Protein AF-A0A930N032-F1 (afdb_monomer)

pLDDT: mean 85.77, std 15.85, range [32.41, 98.0]

Foldseek 3Di:
DVVVVVVVVVVVCLVCLLVVLQVVLVVCVVVVNNVVSVVSVVVSCVSVVVVVVVPCPPPPPPPPDDWFAEDEQDQDPVVNLVVLCQLVVPPPVLSVLLVVCLVPVLVSLVVCLVVVPPCNVVSVVLVVVCVVVVDSSLSSSSSSLVSCVVVQSKDKAAQPDWLVSLVVSVVSRPVCVVLVQDDPSVVDDRPDTPGVSQVSSQVSCVVVQKGWYFYPSVDNITIIGIGGNDPDPD

Radius of gyration: 30.66 Å; Cα contacts (8 Å, |Δi|>4): 265; chains: 1; bounding box: 65×63×70 Å

Structure (mmCIF, N/CA/C/O backbone):
data_AF-A0A930N032-F1
#
_entry.id   AF-A0A930N032-F1
#
loop_
_atom_site.group_PDB
_atom_site.id
_atom_site.type_symbol
_atom_site.label_atom_id
_atom_site.label_alt_id
_atom_site.label_comp_id
_atom_site.label_asym_id
_atom_site.label_entity_id
_atom_site.label_seq_id
_atom_site.pdbx_PDB_ins_code
_atom_site.Cartn_x
_atom_site.Cartn_y
_atom_site.Cartn_z
_atom_site.occupancy
_atom_site.B_iso_or_equiv
_atom_site.auth_seq_id
_atom_site.auth_comp_id
_atom_site.auth_asym_id
_atom_site.auth_atom_id
_atom_site.pdbx_PDB_model_num
ATOM 1 N N . MET A 1 1 ? 37.021 40.367 -0.817 1.00 47.62 1 MET A N 1
ATOM 2 C CA . MET A 1 1 ? 36.502 41.447 -1.699 1.00 47.62 1 MET A CA 1
ATOM 3 C C . MET A 1 1 ? 37.351 41.633 -2.962 1.00 47.62 1 MET A C 1
ATOM 5 O O . MET A 1 1 ? 36.772 41.721 -4.036 1.00 47.62 1 MET A O 1
ATOM 9 N N . LYS A 1 2 ? 38.693 41.611 -2.867 1.00 44.97 2 LYS A N 1
ATOM 10 C CA . LYS A 1 2 ? 39.609 41.694 -4.026 1.00 44.97 2 LYS A CA 1
ATOM 11 C C . LYS A 1 2 ? 39.419 40.579 -5.071 1.00 44.97 2 LYS A C 1
ATOM 13 O O . LYS A 1 2 ? 39.391 40.886 -6.252 1.00 44.97 2 LYS A O 1
ATOM 18 N N . GLU A 1 3 ? 39.193 39.330 -4.660 1.00 52.09 3 GLU A N 1
ATOM 19 C CA . GLU A 1 3 ? 39.007 38.201 -5.599 1.00 52.09 3 GLU A CA 1
ATOM 20 C C . GLU A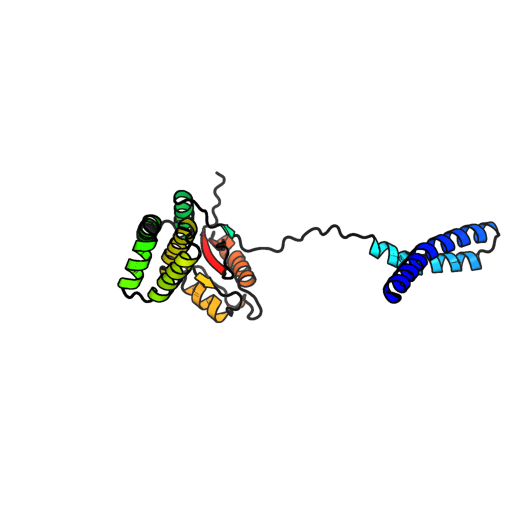 1 3 ? 37.725 38.283 -6.441 1.00 52.09 3 GLU A C 1
ATOM 22 O O . GLU A 1 3 ? 37.739 37.959 -7.624 1.00 52.09 3 GLU A O 1
ATOM 27 N N . LYS A 1 4 ? 36.614 38.773 -5.870 1.00 52.25 4 LYS A N 1
ATOM 28 C CA . LYS A 1 4 ? 35.352 38.933 -6.616 1.00 52.25 4 LYS A CA 1
ATOM 29 C C . LYS A 1 4 ? 35.441 40.045 -7.666 1.00 52.25 4 LYS A C 1
ATOM 31 O O . LYS A 1 4 ? 34.905 39.893 -8.758 1.00 52.25 4 LYS A O 1
ATOM 36 N N . LEU A 1 5 ? 36.146 41.134 -7.349 1.00 51.25 5 LEU A N 1
ATOM 37 C CA . LEU A 1 5 ? 36.441 42.207 -8.304 1.00 51.25 5 LEU A CA 1
ATOM 38 C C . LEU A 1 5 ? 37.417 41.739 -9.393 1.00 51.25 5 LEU A C 1
ATOM 40 O O . LEU A 1 5 ? 37.212 42.044 -10.562 1.00 51.25 5 LEU A O 1
ATOM 44 N N . TYR A 1 6 ? 38.427 40.947 -9.025 1.00 56.88 6 TYR A N 1
ATOM 45 C CA . TYR A 1 6 ? 39.400 40.381 -9.960 1.00 56.88 6 TYR A CA 1
ATOM 46 C C . TYR A 1 6 ? 38.736 39.450 -10.988 1.00 56.88 6 TYR A C 1
ATOM 48 O O . TYR A 1 6 ? 38.897 39.655 -12.190 1.00 56.88 6 TYR A O 1
ATOM 56 N N . ASN A 1 7 ? 37.893 38.515 -10.538 1.00 62.22 7 ASN A N 1
ATOM 57 C CA . ASN A 1 7 ? 37.164 37.613 -11.436 1.00 62.22 7 ASN A CA 1
ATOM 58 C C . ASN A 1 7 ? 36.128 38.345 -12.308 1.00 62.22 7 ASN A C 1
ATOM 60 O O . ASN A 1 7 ? 35.951 37.998 -13.474 1.00 62.22 7 ASN A O 1
ATOM 64 N N . GLY A 1 8 ? 35.472 39.384 -11.778 1.00 66.25 8 GLY A N 1
ATOM 65 C CA . GLY A 1 8 ? 34.539 40.213 -12.550 1.00 66.25 8 GLY A CA 1
ATOM 66 C C . GLY A 1 8 ? 35.221 40.987 -13.684 1.00 66.25 8 GLY A C 1
ATOM 67 O O . GLY A 1 8 ? 34.729 40.990 -14.812 1.00 66.25 8 GLY A O 1
ATOM 68 N N . CYS A 1 9 ? 36.383 41.589 -13.413 1.00 64.81 9 CYS A N 1
ATOM 69 C CA . CYS A 1 9 ? 37.168 42.300 -14.425 1.00 64.81 9 CYS A CA 1
ATOM 70 C C . CYS A 1 9 ? 37.719 41.358 -15.503 1.00 64.81 9 CYS A C 1
ATOM 72 O O . CYS A 1 9 ? 37.687 41.701 -16.682 1.00 64.81 9 CYS A O 1
ATOM 74 N N . ILE A 1 10 ? 38.174 40.160 -15.122 1.00 67.81 10 ILE A N 1
ATOM 75 C CA . ILE A 1 10 ? 38.666 39.153 -16.074 1.00 67.81 10 ILE A CA 1
ATOM 76 C C . ILE A 1 10 ? 37.559 38.723 -17.040 1.00 67.81 10 ILE A C 1
ATOM 78 O O . ILE A 1 10 ? 37.781 38.699 -18.248 1.00 67.81 10 ILE A O 1
ATOM 82 N N . ASN A 1 11 ? 36.348 38.470 -16.540 1.00 67.25 11 ASN A N 1
ATOM 83 C CA . ASN A 1 11 ? 35.220 38.080 -17.390 1.00 67.25 11 ASN A CA 1
ATOM 84 C C . ASN A 1 11 ? 34.818 39.184 -18.379 1.00 67.25 11 ASN A C 1
ATOM 86 O O . ASN A 1 11 ? 34.531 38.895 -19.539 1.00 67.25 11 ASN A O 1
ATOM 90 N N . LEU A 1 12 ? 34.845 40.452 -17.955 1.00 74.50 12 LEU A N 1
ATOM 91 C CA . LEU A 1 12 ? 34.590 41.590 -18.844 1.00 74.50 12 LEU A CA 1
ATOM 92 C C . LEU A 1 12 ? 35.635 41.699 -19.961 1.00 74.50 12 LEU A C 1
ATOM 94 O O . LEU A 1 12 ? 35.274 41.927 -21.115 1.00 74.50 12 LEU A O 1
ATOM 98 N N . VAL A 1 13 ? 36.915 41.490 -19.643 1.00 71.56 13 VAL A N 1
ATOM 99 C CA . VAL A 1 13 ? 37.994 41.484 -20.642 1.00 71.56 13 VAL A CA 1
ATOM 100 C C . VAL A 1 13 ? 37.798 40.346 -21.643 1.00 71.56 13 VAL A C 1
ATOM 102 O O . VAL A 1 13 ? 37.893 40.583 -22.844 1.00 71.56 13 VAL A O 1
ATOM 105 N N . ILE A 1 14 ? 37.451 39.142 -21.176 1.00 71.00 14 ILE A N 1
ATOM 106 C CA . ILE A 1 14 ? 37.197 37.977 -22.039 1.00 71.00 14 ILE A CA 1
ATOM 107 C C . ILE A 1 14 ? 36.028 38.234 -23.000 1.00 71.00 14 ILE A C 1
ATOM 109 O O . ILE A 1 14 ? 36.096 37.826 -24.154 1.00 71.00 14 ILE A O 1
ATOM 113 N N . ILE A 1 15 ? 34.983 38.944 -22.565 1.00 73.44 15 ILE A N 1
ATOM 114 C CA . ILE A 1 15 ? 33.827 39.264 -23.417 1.00 73.44 15 ILE A CA 1
ATOM 115 C C . ILE A 1 15 ? 34.159 40.344 -24.451 1.00 73.44 15 ILE A C 1
ATOM 117 O O . ILE A 1 15 ? 33.675 40.267 -25.575 1.00 73.44 15 ILE A O 1
ATOM 121 N N . LEU A 1 16 ? 34.963 41.350 -24.100 1.00 76.00 16 LEU A N 1
ATOM 122 C CA . LEU A 1 16 ? 35.265 42.483 -24.986 1.00 76.00 16 LEU A CA 1
ATOM 123 C C . LEU A 1 16 ? 36.381 42.185 -26.000 1.00 76.00 16 LEU A C 1
ATOM 125 O O . LEU A 1 16 ? 36.402 42.773 -27.085 1.00 76.00 16 LEU A O 1
ATOM 129 N N . LEU A 1 17 ? 37.287 41.260 -25.675 1.00 77.69 17 LEU A N 1
ATOM 130 C CA . LEU A 1 17 ? 38.439 40.899 -26.505 1.00 77.69 17 LEU A CA 1
ATOM 131 C C . LEU A 1 17 ? 38.053 40.430 -27.929 1.00 77.69 17 LEU A C 1
ATOM 133 O O . LEU A 1 17 ? 38.649 40.937 -28.884 1.00 77.69 17 LEU A O 1
ATOM 137 N N . PRO A 1 18 ? 37.044 39.555 -28.138 1.00 75.75 18 PRO A N 1
ATOM 138 C CA . PRO A 1 18 ? 36.652 39.115 -29.476 1.00 75.75 18 PRO A CA 1
ATOM 139 C C . PRO A 1 18 ? 36.101 40.257 -30.333 1.00 75.75 18 PRO A C 1
ATOM 141 O O . PRO A 1 18 ? 36.421 40.338 -31.515 1.00 75.75 18 PRO A O 1
ATOM 144 N N . PHE A 1 19 ? 35.335 41.185 -29.749 1.00 79.00 19 PHE A N 1
ATOM 145 C CA . PHE A 1 19 ? 34.802 42.339 -30.483 1.00 79.00 19 PHE A CA 1
ATOM 146 C C . PHE A 1 19 ? 35.918 43.272 -30.962 1.00 79.00 19 PHE A C 1
ATOM 148 O O . PHE A 1 19 ? 35.902 43.716 -32.112 1.00 79.00 19 PHE A O 1
ATOM 155 N N . ALA A 1 20 ? 36.925 43.516 -30.118 1.00 80.81 20 ALA A N 1
ATOM 156 C CA . ALA A 1 20 ? 38.101 44.293 -30.500 1.00 80.81 20 ALA A CA 1
ATOM 157 C C . ALA A 1 20 ? 38.914 43.602 -31.613 1.00 80.81 20 ALA A C 1
ATOM 159 O O . ALA A 1 20 ? 39.358 44.263 -32.552 1.00 80.81 20 ALA A O 1
ATOM 160 N N . MET A 1 21 ? 39.063 42.272 -31.558 1.00 80.19 21 MET A N 1
ATOM 161 C CA . MET A 1 21 ? 39.766 41.493 -32.587 1.00 80.19 21 MET A CA 1
ATOM 162 C C . MET A 1 21 ? 39.020 41.462 -33.929 1.00 80.19 21 MET A C 1
ATOM 164 O O . MET A 1 21 ? 39.648 41.579 -34.984 1.00 80.19 21 MET A O 1
ATOM 168 N N . VAL A 1 22 ? 37.687 41.366 -33.913 1.00 80.06 22 VAL A N 1
ATOM 169 C CA . VAL A 1 22 ? 36.857 41.461 -35.126 1.00 80.06 22 VAL A CA 1
ATOM 170 C C . VAL A 1 22 ? 36.979 42.850 -35.752 1.00 80.06 22 VAL A C 1
ATOM 172 O O . VAL A 1 22 ? 37.195 42.962 -36.958 1.00 80.06 22 VAL A O 1
ATOM 175 N N . TRP A 1 23 ? 36.926 43.913 -34.946 1.00 84.19 23 TRP A N 1
ATOM 176 C CA . TRP A 1 23 ? 37.121 45.276 -35.445 1.00 84.19 23 TRP A CA 1
ATOM 177 C C . TRP A 1 23 ? 38.520 45.476 -36.047 1.00 84.19 23 TRP A C 1
ATOM 179 O O . TRP A 1 23 ? 38.647 45.984 -37.163 1.00 84.19 23 TRP A O 1
ATOM 189 N N . GLY A 1 24 ? 39.564 44.998 -35.360 1.00 81.81 24 GLY A N 1
ATOM 190 C CA . GLY A 1 24 ? 40.945 45.026 -35.849 1.00 81.81 24 GLY A CA 1
ATOM 191 C C . GLY A 1 24 ? 41.117 44.287 -37.180 1.00 81.81 24 GLY A C 1
ATOM 192 O O . GLY A 1 24 ? 41.764 44.795 -38.094 1.00 81.81 24 GLY A O 1
ATOM 193 N N . THR A 1 25 ? 40.452 43.141 -37.341 1.00 82.94 25 THR A N 1
ATOM 194 C CA . THR A 1 25 ? 40.432 42.387 -38.604 1.00 82.94 25 THR A CA 1
ATOM 195 C C . THR A 1 25 ? 39.889 43.234 -39.754 1.00 82.94 25 THR A C 1
ATOM 197 O O . THR A 1 25 ? 40.522 43.329 -40.805 1.00 82.94 25 THR A O 1
ATOM 200 N N . VAL A 1 26 ? 38.740 43.889 -39.552 1.00 82.88 26 VAL A N 1
ATOM 201 C CA . VAL A 1 26 ? 38.106 44.731 -40.580 1.00 82.88 26 VAL A CA 1
ATOM 202 C C . VAL A 1 26 ? 39.023 45.886 -40.980 1.00 82.88 26 VAL A C 1
ATOM 204 O O . VAL A 1 26 ? 39.133 46.198 -42.164 1.00 82.88 26 VAL A O 1
ATOM 207 N N . THR A 1 27 ? 39.706 46.512 -40.019 1.00 85.25 27 THR A N 1
ATOM 208 C CA . THR A 1 27 ? 40.654 47.595 -40.318 1.00 85.25 27 THR A CA 1
ATOM 209 C C . THR A 1 27 ? 41.898 47.112 -41.061 1.00 85.25 27 THR A C 1
ATOM 211 O O . THR A 1 27 ? 42.351 47.790 -41.977 1.00 85.25 27 THR A O 1
ATOM 214 N N . LEU A 1 28 ? 42.426 45.934 -40.720 1.00 86.50 28 LEU A N 1
ATOM 215 C CA . LEU A 1 28 ? 43.643 45.391 -41.330 1.00 86.50 28 LEU A CA 1
ATOM 216 C C . LEU A 1 28 ? 43.403 44.910 -42.762 1.00 86.50 28 LEU A C 1
ATOM 218 O O . LEU A 1 28 ? 44.225 45.166 -43.635 1.00 86.50 28 LEU A O 1
ATOM 222 N N . PHE A 1 29 ? 42.250 44.295 -43.034 1.00 86.38 29 PHE A N 1
ATOM 223 C CA . PHE A 1 29 ? 41.869 43.917 -44.396 1.00 86.38 29 PHE A CA 1
ATOM 224 C C . PHE A 1 29 ? 41.595 45.120 -45.298 1.00 86.38 29 PHE A C 1
ATOM 226 O O . PHE A 1 29 ? 41.904 45.061 -46.481 1.00 86.38 29 PHE A O 1
ATOM 233 N N . LYS A 1 30 ? 41.085 46.233 -44.755 1.00 87.56 30 LYS A N 1
ATOM 234 C CA . LYS A 1 30 ? 40.952 47.488 -45.515 1.00 87.56 30 LYS A CA 1
ATOM 235 C C . LYS A 1 30 ? 42.295 48.124 -45.885 1.00 87.56 30 LYS A C 1
ATOM 237 O O . LYS A 1 30 ? 42.332 48.917 -46.816 1.00 87.56 30 LYS A O 1
ATOM 242 N N . ASN A 1 31 ? 43.361 47.778 -45.166 1.00 88.25 31 ASN A N 1
ATOM 243 C CA . ASN A 1 31 ? 44.717 48.279 -45.385 1.00 88.25 31 ASN A CA 1
ATOM 244 C C . ASN A 1 31 ? 45.614 47.254 -46.109 1.00 88.25 31 ASN A C 1
ATOM 246 O O . ASN A 1 31 ? 46.834 47.349 -46.016 1.00 88.25 31 ASN A O 1
ATOM 250 N N . ASP A 1 32 ? 45.026 46.249 -46.771 1.00 87.94 32 ASP A N 1
ATOM 251 C CA . ASP A 1 32 ? 45.727 45.174 -47.491 1.00 87.94 32 ASP A CA 1
ATOM 252 C C . ASP A 1 32 ? 46.691 44.319 -46.631 1.00 87.94 32 ASP A C 1
ATOM 254 O O . ASP A 1 32 ? 47.527 43.571 -47.143 1.00 87.94 32 ASP A O 1
ATOM 258 N N . GLU A 1 33 ? 46.561 44.347 -45.298 1.00 86.00 33 GLU A N 1
ATOM 259 C CA . GLU A 1 33 ? 47.387 43.559 -44.373 1.00 86.00 33 GLU A CA 1
ATOM 260 C C . GLU A 1 33 ? 46.769 42.178 -44.077 1.00 86.00 33 GLU A C 1
ATOM 262 O O . GLU A 1 33 ? 46.414 41.834 -42.943 1.00 86.00 33 GLU A O 1
ATOM 267 N N . TYR A 1 34 ? 46.654 41.349 -45.116 1.00 82.19 34 TYR A N 1
ATOM 268 C CA . TYR A 1 34 ? 45.898 40.089 -45.084 1.00 82.19 34 TYR A CA 1
ATOM 269 C C . TYR A 1 34 ? 46.430 39.036 -44.097 1.00 82.19 34 TYR A C 1
ATOM 271 O O . TYR A 1 34 ? 45.643 38.342 -43.454 1.00 82.19 34 TYR A O 1
ATOM 279 N N . ILE A 1 35 ? 47.751 38.925 -43.918 1.00 83.31 35 ILE A N 1
ATOM 280 C CA . ILE A 1 35 ? 48.346 37.924 -43.009 1.00 83.31 35 ILE A CA 1
ATOM 281 C C . ILE A 1 35 ? 48.014 38.250 -41.546 1.00 83.31 35 ILE A C 1
ATOM 283 O O . ILE A 1 35 ? 47.597 37.376 -40.786 1.00 83.31 35 ILE A O 1
ATOM 287 N N . LYS A 1 36 ? 48.148 39.523 -41.149 1.00 80.62 36 LYS A N 1
ATOM 288 C CA . LYS A 1 36 ? 47.838 39.967 -39.782 1.00 80.62 36 LYS A CA 1
ATOM 289 C C . LYS A 1 36 ? 46.336 39.925 -39.512 1.00 80.62 36 LYS A C 1
ATOM 291 O O . LYS A 1 36 ? 45.927 39.463 -38.451 1.00 80.62 36 LYS A O 1
ATOM 296 N N . GLY A 1 37 ? 45.517 40.329 -40.487 1.00 81.06 37 GLY A N 1
ATOM 297 C CA . GLY A 1 37 ? 44.064 40.207 -40.384 1.00 81.06 37 GLY A CA 1
ATOM 298 C C . GLY A 1 37 ? 43.613 38.749 -40.230 1.00 81.06 37 GLY A C 1
ATOM 299 O O . GLY A 1 37 ? 42.773 38.459 -39.382 1.00 81.06 37 GLY A O 1
ATOM 300 N N . GLY A 1 38 ? 44.238 37.808 -40.947 1.00 79.06 38 GLY A N 1
ATOM 301 C CA . GLY A 1 38 ? 43.976 36.373 -40.791 1.00 79.06 38 GLY A CA 1
ATOM 302 C C . GLY A 1 38 ? 44.278 35.844 -39.382 1.00 79.06 38 GLY A C 1
ATOM 303 O O . GLY A 1 38 ? 43.485 35.085 -38.824 1.00 79.06 38 GLY A O 1
ATOM 304 N N . LEU A 1 39 ? 45.376 36.292 -38.762 1.00 82.81 39 LEU A N 1
ATOM 305 C CA . LEU A 1 39 ? 45.707 35.946 -37.373 1.00 82.81 39 LEU A CA 1
ATOM 306 C C . LEU A 1 39 ? 44.685 36.508 -36.369 1.00 82.81 39 LEU A C 1
ATOM 308 O O . LEU A 1 39 ? 44.334 35.823 -35.407 1.00 82.81 39 LEU A O 1
ATOM 312 N N . CYS A 1 40 ? 44.156 37.713 -36.604 1.00 79.81 40 CYS A N 1
ATOM 313 C CA . CYS A 1 40 ? 43.100 38.292 -35.767 1.00 79.81 40 CYS A CA 1
ATOM 314 C C . CYS A 1 40 ? 41.772 37.520 -35.862 1.00 79.81 40 CYS A C 1
ATOM 316 O O . CYS A 1 40 ? 41.112 37.345 -34.838 1.00 79.81 40 CYS A O 1
ATOM 318 N N . VAL A 1 41 ? 41.408 36.998 -37.042 1.00 81.19 41 VAL A N 1
ATOM 319 C CA . VAL A 1 41 ? 40.225 36.128 -37.215 1.00 81.19 41 VAL A CA 1
ATOM 320 C C . VAL A 1 41 ? 40.365 34.843 -36.406 1.00 81.19 41 VAL A C 1
ATOM 322 O O . VAL A 1 41 ? 39.443 34.465 -35.685 1.00 81.19 41 VAL A O 1
ATOM 325 N N . LEU A 1 42 ? 41.524 34.185 -36.492 1.00 79.56 42 LEU A N 1
ATOM 326 C CA . LEU A 1 42 ? 41.810 32.969 -35.724 1.00 79.56 42 LEU A CA 1
ATOM 327 C C . LEU A 1 42 ? 41.716 33.223 -34.214 1.00 79.56 42 LEU A C 1
ATOM 329 O O . LEU A 1 42 ? 41.096 32.437 -33.499 1.00 79.56 42 LEU A O 1
ATOM 333 N N . GLY A 1 43 ? 42.257 34.349 -33.739 1.00 76.56 43 GLY A N 1
ATOM 334 C CA . GLY A 1 43 ? 42.117 34.776 -32.345 1.00 76.56 43 GLY A CA 1
ATOM 335 C C . GLY A 1 43 ? 40.656 34.988 -31.935 1.00 76.56 43 GLY A C 1
ATOM 336 O O . GLY A 1 43 ? 40.210 34.433 -30.932 1.00 76.56 43 GLY A O 1
ATOM 337 N N . ALA A 1 44 ? 39.878 35.723 -32.735 1.00 76.31 44 ALA A N 1
ATOM 338 C CA . ALA A 1 44 ? 38.465 35.976 -32.453 1.00 76.31 44 ALA A CA 1
ATOM 339 C C . ALA A 1 44 ? 37.631 34.684 -32.389 1.00 76.31 44 ALA A C 1
ATOM 341 O O . ALA A 1 44 ? 36.739 34.576 -31.550 1.00 76.31 44 ALA A O 1
ATOM 342 N N . LEU A 1 45 ? 37.938 33.688 -33.225 1.00 74.62 45 LEU A N 1
ATOM 343 C CA . LEU A 1 45 ? 37.278 32.382 -33.189 1.00 74.62 45 LEU A CA 1
ATOM 344 C C . LEU A 1 45 ? 37.647 31.593 -31.925 1.00 74.62 45 LEU A C 1
ATOM 346 O O . LEU A 1 45 ? 36.752 31.103 -31.239 1.00 74.62 45 LEU A O 1
ATOM 350 N N . LEU A 1 46 ? 38.933 31.521 -31.570 1.00 74.06 46 LEU A N 1
ATOM 351 C CA . LEU A 1 46 ? 39.396 30.785 -30.385 1.00 74.06 46 LEU A CA 1
ATOM 352 C C . LEU A 1 46 ? 38.800 31.327 -29.077 1.00 74.06 46 LEU A C 1
ATOM 354 O O . LEU A 1 46 ? 38.447 30.543 -28.199 1.00 74.06 46 LEU A O 1
ATOM 358 N N . PHE A 1 47 ? 38.646 32.649 -28.959 1.00 67.94 47 PHE A N 1
ATOM 359 C CA . PHE A 1 47 ? 38.098 33.286 -27.754 1.00 67.94 47 PHE A CA 1
ATOM 360 C C . PHE A 1 47 ? 36.588 33.571 -27.822 1.00 67.94 47 PHE A C 1
ATOM 362 O O . PHE A 1 47 ? 35.963 33.761 -26.782 1.00 67.94 47 PHE A O 1
ATOM 369 N N . GLY A 1 48 ? 35.976 33.573 -29.011 1.00 63.94 48 GLY A N 1
ATOM 370 C CA . GLY A 1 48 ? 34.536 33.787 -29.204 1.00 63.94 48 GLY A CA 1
ATOM 371 C C . GLY A 1 48 ? 33.689 32.513 -29.100 1.00 63.94 48 GLY A C 1
ATOM 372 O O . GLY A 1 48 ? 32.574 32.560 -28.579 1.00 63.94 48 GLY A O 1
ATOM 373 N N . LEU A 1 49 ? 34.214 31.357 -29.525 1.00 64.25 49 LEU A N 1
ATOM 374 C CA . LEU A 1 49 ? 33.516 30.062 -29.437 1.00 64.25 49 LEU A CA 1
ATOM 375 C C . LEU A 1 49 ? 33.112 29.656 -27.997 1.00 64.25 49 LEU A C 1
ATOM 377 O O . LEU A 1 49 ? 31.989 29.177 -27.826 1.00 64.25 49 LEU A O 1
ATOM 381 N N . PRO A 1 50 ? 33.920 29.904 -26.943 1.00 58.78 50 PRO A N 1
ATOM 382 C CA . PRO A 1 50 ? 33.521 29.647 -25.554 1.00 58.78 50 PRO A CA 1
ATOM 383 C C . PRO A 1 50 ? 32.341 30.508 -25.073 1.00 58.78 50 PRO A C 1
ATOM 385 O O . PRO A 1 50 ? 31.606 30.101 -24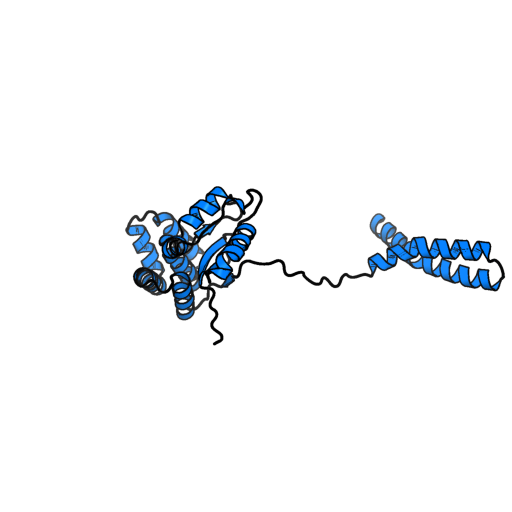.176 1.00 58.78 50 PRO A O 1
ATOM 388 N N . ILE A 1 51 ? 32.124 31.687 -25.671 1.00 59.12 51 ILE A N 1
ATOM 389 C CA . ILE A 1 51 ? 31.047 32.612 -25.283 1.00 59.12 51 ILE A CA 1
ATOM 390 C C . ILE A 1 51 ? 29.690 32.119 -25.808 1.00 59.12 51 ILE A C 1
ATOM 392 O O . ILE A 1 51 ? 28.675 32.274 -25.132 1.00 59.12 51 ILE A O 1
ATOM 396 N N . ILE A 1 52 ? 29.660 31.439 -26.960 1.00 55.03 52 ILE A N 1
ATOM 397 C CA . ILE A 1 52 ? 28.438 30.816 -27.505 1.00 55.03 52 ILE A CA 1
ATOM 398 C C . ILE A 1 52 ? 27.927 29.715 -26.557 1.00 55.03 52 ILE A C 1
ATOM 400 O O . ILE A 1 52 ? 26.720 29.580 -26.361 1.00 55.03 52 ILE A O 1
ATOM 404 N N . GLY A 1 53 ? 28.834 28.994 -25.888 1.00 53.00 53 GLY A N 1
ATOM 405 C CA . GLY A 1 53 ? 28.492 28.022 -24.844 1.00 53.00 53 GLY A CA 1
ATOM 406 C C . GLY A 1 53 ? 27.917 28.642 -23.563 1.00 53.00 53 GLY A C 1
ATOM 407 O O . GLY A 1 53 ? 27.122 27.992 -22.893 1.00 53.00 53 GLY A O 1
ATOM 408 N N . LEU A 1 54 ? 28.248 29.901 -23.244 1.00 54.47 54 LEU A N 1
ATOM 409 C CA . LEU A 1 54 ? 27.718 30.608 -22.066 1.00 54.47 54 LEU A CA 1
ATOM 410 C C . LEU A 1 54 ? 26.287 31.144 -22.259 1.00 54.47 54 LEU A C 1
ATOM 412 O O . LEU A 1 54 ? 25.556 31.295 -21.282 1.00 54.47 54 LEU A O 1
ATOM 416 N N . PHE A 1 55 ? 25.885 31.441 -23.499 1.00 52.62 55 PHE A N 1
ATOM 417 C CA . PHE A 1 55 ? 24.542 31.946 -23.830 1.00 52.62 55 PHE A CA 1
ATOM 418 C C . PHE A 1 55 ? 23.619 30.891 -24.444 1.00 52.62 55 PHE A C 1
ATOM 420 O O . PHE A 1 55 ? 22.422 31.146 -24.604 1.00 52.62 55 PHE A O 1
ATOM 427 N N . SER A 1 56 ? 24.134 29.692 -24.727 1.00 46.03 56 SER A N 1
ATOM 428 C CA . SER A 1 56 ? 23.312 28.517 -24.996 1.00 46.03 56 SER A CA 1
ATOM 429 C C . SER A 1 56 ? 22.673 28.055 -23.688 1.00 46.03 56 SER A C 1
ATOM 431 O O . SER A 1 56 ? 23.090 27.091 -23.052 1.00 46.03 56 SER A O 1
ATOM 433 N N . LYS A 1 57 ? 21.647 28.787 -23.252 1.00 44.09 57 LYS A N 1
ATOM 434 C CA . LYS A 1 57 ? 20.666 28.263 -22.311 1.00 44.09 57 LYS A CA 1
ATOM 435 C C . LYS A 1 57 ? 20.045 27.068 -23.025 1.00 44.09 57 LYS A C 1
ATOM 437 O O . LYS A 1 57 ? 19.263 27.261 -23.961 1.00 44.09 57 LYS A O 1
ATOM 442 N N . SER A 1 58 ? 20.428 25.851 -22.639 1.00 43.62 58 SER A N 1
ATOM 443 C CA . SER A 1 58 ? 19.671 24.673 -23.029 1.00 43.62 58 SER A CA 1
ATOM 444 C C . SER A 1 58 ? 18.221 24.975 -22.669 1.00 43.62 58 SER A C 1
ATOM 446 O O . SER A 1 58 ? 17.880 25.277 -21.525 1.00 43.62 58 SER A O 1
ATOM 448 N N . LYS A 1 59 ? 17.339 24.983 -23.669 1.00 39.25 59 LYS A N 1
ATOM 449 C CA . LYS A 1 59 ? 15.955 24.644 -23.376 1.00 39.25 59 LYS A CA 1
ATOM 450 C C . LYS A 1 59 ? 16.045 23.210 -22.894 1.00 39.25 59 LYS A C 1
ATOM 452 O O . LYS A 1 59 ? 16.193 22.310 -23.716 1.00 39.25 59 LYS A O 1
ATOM 457 N N . ASP A 1 60 ? 16.044 23.027 -21.580 1.00 40.62 60 ASP A N 1
ATOM 458 C CA . ASP A 1 60 ? 15.858 21.725 -20.968 1.00 40.62 60 ASP A CA 1
ATOM 459 C C . ASP A 1 60 ? 14.487 21.227 -21.425 1.00 40.62 60 ASP A C 1
ATOM 461 O O . ASP A 1 60 ? 13.448 21.503 -20.826 1.00 40.62 60 ASP A O 1
ATOM 465 N N . ILE A 1 61 ? 14.468 20.532 -22.560 1.00 39.34 61 ILE A N 1
ATOM 466 C CA . ILE A 1 61 ? 13.415 19.583 -22.862 1.00 39.34 61 ILE A CA 1
ATOM 467 C C . ILE A 1 61 ? 13.615 18.522 -21.788 1.00 39.34 61 ILE A C 1
ATOM 469 O O . ILE A 1 61 ? 14.505 17.680 -21.910 1.00 39.34 61 ILE A O 1
ATOM 473 N N . LYS A 1 62 ? 12.856 18.619 -20.691 1.00 37.47 62 LYS A N 1
ATOM 474 C CA . LYS A 1 62 ? 12.726 17.520 -19.740 1.00 37.47 62 LYS A CA 1
ATOM 475 C C . LYS A 1 62 ? 12.365 16.289 -20.569 1.00 37.47 62 LYS A C 1
ATOM 477 O O . LYS A 1 62 ? 11.241 16.176 -21.047 1.00 37.47 62 LYS A O 1
ATOM 482 N N . LYS A 1 63 ? 13.320 15.378 -20.767 1.00 38.66 63 LYS A N 1
ATOM 483 C CA . LYS A 1 63 ? 12.972 13.971 -20.933 1.00 38.66 63 LYS A CA 1
ATOM 484 C C . LYS A 1 63 ? 12.209 13.639 -19.657 1.00 38.66 63 LYS A C 1
ATOM 486 O O . LYS A 1 63 ? 12.808 13.648 -18.585 1.00 38.66 63 LYS A O 1
ATOM 491 N N . GLU A 1 64 ? 10.894 13.474 -19.748 1.00 47.19 64 GLU A N 1
ATOM 492 C CA . GLU A 1 64 ? 10.151 12.843 -18.664 1.00 47.19 64 GLU A CA 1
ATOM 493 C C . GLU A 1 64 ? 10.752 11.452 -18.506 1.00 47.19 64 GLU A C 1
ATOM 495 O O . GLU A 1 64 ? 10.587 10.584 -19.363 1.00 47.19 64 GLU A O 1
ATOM 500 N N . ASN A 1 65 ? 11.551 11.274 -17.456 1.00 61.81 65 ASN A N 1
ATOM 501 C CA . ASN A 1 65 ? 11.928 9.940 -17.038 1.00 61.81 65 ASN A CA 1
ATOM 502 C C . ASN A 1 65 ? 10.630 9.207 -16.680 1.00 61.81 65 ASN A C 1
ATOM 504 O O . ASN A 1 65 ? 9.763 9.817 -16.042 1.00 61.81 65 ASN A O 1
ATOM 508 N N . PRO A 1 66 ? 10.471 7.939 -17.094 1.00 73.69 66 PRO A N 1
ATOM 509 C CA . PRO A 1 66 ? 9.323 7.155 -16.674 1.00 73.69 66 PRO A CA 1
ATOM 510 C C . PRO A 1 66 ? 9.247 7.185 -15.146 1.00 73.69 66 PRO A C 1
ATOM 512 O O . PRO A 1 66 ? 10.254 7.006 -14.464 1.00 73.69 66 PRO A O 1
ATOM 515 N N . SER A 1 67 ? 8.059 7.479 -14.629 1.00 88.69 67 SER A N 1
ATOM 516 C CA . SER A 1 67 ? 7.774 7.541 -13.199 1.00 88.69 67 SER A CA 1
ATOM 517 C C . SER A 1 67 ? 6.666 6.553 -12.884 1.00 88.69 67 SER A C 1
ATOM 519 O O . SER A 1 67 ? 5.749 6.367 -13.691 1.00 88.69 67 SER A O 1
ATOM 521 N N . VAL A 1 68 ? 6.752 5.911 -11.721 1.00 92.94 68 VAL A N 1
ATOM 522 C CA . VAL A 1 68 ? 5.683 5.035 -11.244 1.00 92.94 68 VAL A CA 1
ATOM 523 C C . VAL A 1 68 ? 4.424 5.893 -11.056 1.00 92.94 68 VAL A C 1
ATOM 525 O O . VAL A 1 68 ? 4.498 6.939 -10.403 1.00 92.94 68 VAL A O 1
ATOM 528 N 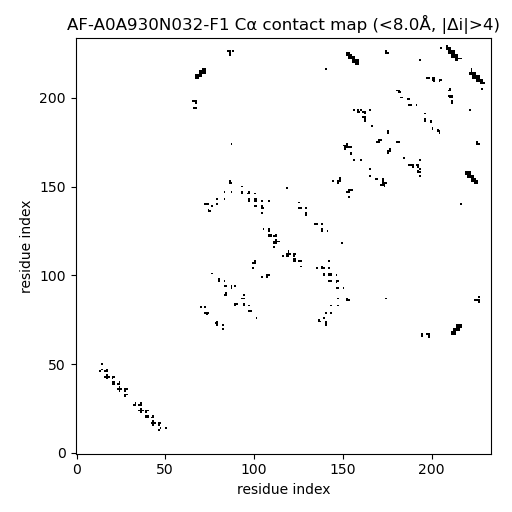N . PRO A 1 69 ? 3.271 5.504 -11.628 1.00 93.38 69 PRO A N 1
ATOM 529 C CA . PRO A 1 69 ? 2.041 6.267 -11.473 1.00 93.38 69 PRO A CA 1
ATOM 530 C C . PRO A 1 69 ? 1.655 6.414 -9.999 1.00 93.38 69 PRO A C 1
ATOM 532 O O . PRO A 1 69 ? 1.838 5.487 -9.212 1.00 93.38 69 PRO A O 1
ATOM 535 N N . GLN A 1 70 ? 1.084 7.559 -9.631 1.00 92.69 70 GLN A N 1
ATOM 536 C CA . GLN A 1 70 ? 0.750 7.871 -8.240 1.00 92.69 70 GLN A CA 1
ATOM 537 C C . GLN A 1 70 ? -0.758 8.070 -8.050 1.00 92.69 70 GLN A C 1
ATOM 539 O O . GLN A 1 70 ? -1.445 8.593 -8.930 1.00 92.69 70 GLN A O 1
ATOM 544 N N . ILE A 1 71 ? -1.277 7.659 -6.895 1.00 91.06 71 ILE A N 1
ATOM 545 C CA . ILE A 1 71 ? -2.631 7.947 -6.420 1.00 91.06 71 ILE A CA 1
ATOM 546 C C . ILE A 1 71 ? -2.499 8.814 -5.162 1.00 91.06 71 ILE A C 1
ATOM 548 O O . ILE A 1 71 ? -2.015 8.313 -4.147 1.00 91.06 71 ILE A O 1
ATOM 552 N N . PRO A 1 72 ? -2.944 10.080 -5.176 1.00 90.06 72 PRO A N 1
ATOM 553 C CA . PRO A 1 72 ? -2.937 10.901 -3.971 1.00 90.06 72 PRO A CA 1
ATOM 554 C C . PRO A 1 72 ? -3.951 10.386 -2.950 1.00 90.06 72 PRO A C 1
ATOM 556 O O . PRO A 1 72 ? -5.054 9.978 -3.328 1.00 90.06 72 PRO A O 1
ATOM 559 N N . LEU A 1 73 ? -3.627 10.460 -1.655 1.00 92.12 73 LEU A N 1
ATOM 560 C CA . LEU A 1 73 ? -4.607 10.215 -0.596 1.00 92.12 73 LEU A CA 1
ATOM 561 C C . LEU A 1 73 ? -5.558 11.412 -0.443 1.00 92.12 73 LEU A C 1
ATOM 563 O O . LEU A 1 73 ? -5.159 12.481 0.037 1.00 92.12 73 LEU A O 1
ATOM 567 N N . PRO A 1 74 ? -6.847 11.259 -0.794 1.00 93.69 74 PRO A N 1
ATOM 568 C CA . PRO A 1 74 ? -7.795 12.354 -0.705 1.00 93.69 74 PRO A CA 1
ATOM 569 C C . PRO A 1 74 ? -8.146 12.675 0.752 1.00 93.69 74 PRO A C 1
ATOM 571 O O . PRO A 1 74 ? -7.942 11.891 1.675 1.00 93.69 74 PRO A O 1
ATOM 574 N N . THR A 1 75 ? -8.729 13.850 0.970 1.00 93.31 75 THR A N 1
ATOM 575 C CA . THR A 1 75 ? -9.113 14.325 2.309 1.00 93.31 75 THR A CA 1
ATOM 576 C C . THR A 1 75 ? -10.546 13.966 2.695 1.00 93.31 75 THR A C 1
ATOM 578 O O . THR A 1 75 ? -10.900 14.008 3.871 1.00 93.31 75 THR A O 1
ATOM 581 N N . THR A 1 76 ? -11.398 13.610 1.730 1.00 95.19 76 THR A N 1
ATOM 582 C CA . THR A 1 76 ? -12.809 13.313 2.005 1.00 95.19 76 THR A CA 1
ATOM 583 C C . THR A 1 76 ? -13.042 11.816 2.173 1.00 95.19 76 THR A C 1
ATOM 585 O O . THR A 1 76 ? -12.490 10.996 1.440 1.00 95.19 76 THR A O 1
ATOM 588 N N . LYS A 1 77 ? -13.947 11.449 3.090 1.00 95.75 77 LYS A N 1
ATOM 589 C CA . LYS A 1 77 ? -14.349 10.049 3.314 1.00 95.75 77 LYS A CA 1
ATOM 590 C C . LYS A 1 77 ? -14.816 9.363 2.023 1.00 95.75 77 LYS A C 1
ATOM 592 O O . LYS A 1 77 ? -14.468 8.214 1.781 1.00 95.75 77 LYS A O 1
ATOM 597 N N . LYS A 1 78 ? -15.599 10.059 1.189 1.00 97.00 78 LYS A N 1
ATOM 598 C CA . LYS A 1 78 ? -16.141 9.510 -0.066 1.00 97.00 78 LYS A CA 1
ATOM 599 C C . LYS A 1 78 ? -15.032 9.135 -1.049 1.00 97.00 78 LYS A C 1
ATOM 601 O O . LYS A 1 78 ? -15.080 8.053 -1.626 1.00 97.00 78 LYS A O 1
ATOM 606 N N . GLU A 1 79 ? -14.052 10.014 -1.232 1.00 96.44 79 GLU A N 1
ATOM 607 C CA . GLU A 1 79 ? -12.940 9.756 -2.147 1.00 96.44 79 GLU A CA 1
ATOM 608 C C . GLU A 1 79 ? -11.960 8.726 -1.562 1.00 96.44 79 GLU A C 1
ATOM 610 O O . GLU A 1 79 ? -11.491 7.865 -2.299 1.00 96.44 79 GLU A O 1
ATOM 615 N N . LEU A 1 80 ? -11.741 8.715 -0.238 1.00 96.94 80 LEU A N 1
ATOM 616 C CA . LEU A 1 80 ? -10.969 7.658 0.435 1.00 96.94 80 LEU A CA 1
ATOM 617 C C . LEU A 1 80 ? -11.576 6.275 0.173 1.00 96.94 80 LEU A C 1
ATOM 619 O O . LEU A 1 80 ? -10.874 5.347 -0.214 1.00 96.94 80 LEU A O 1
ATOM 623 N N . ILE A 1 81 ? -12.903 6.150 0.272 1.00 97.44 81 ILE A N 1
ATOM 624 C CA . ILE A 1 81 ? -13.608 4.904 -0.059 1.00 97.44 81 ILE A CA 1
ATOM 625 C C . ILE A 1 81 ? -13.375 4.499 -1.520 1.00 97.44 81 ILE A C 1
ATOM 627 O O . ILE A 1 81 ? -13.214 3.312 -1.792 1.00 97.44 81 ILE A O 1
ATOM 631 N N . LYS A 1 82 ? -13.356 5.441 -2.473 1.00 95.69 82 LYS A N 1
ATOM 632 C CA . LYS A 1 82 ? -13.073 5.114 -3.882 1.00 95.69 82 LYS A CA 1
ATOM 633 C C . LYS A 1 82 ? -11.648 4.595 -4.070 1.00 95.69 82 LYS A C 1
ATOM 635 O O . LYS A 1 82 ? -11.468 3.603 -4.770 1.00 95.69 82 LYS A O 1
ATOM 640 N N . VAL A 1 83 ? -10.664 5.229 -3.429 1.00 95.69 83 VAL A N 1
ATOM 641 C CA . VAL A 1 83 ? -9.262 4.782 -3.463 1.00 95.69 83 VAL A CA 1
ATOM 642 C C . VAL A 1 83 ? -9.131 3.385 -2.860 1.00 95.69 83 VAL A C 1
ATOM 644 O O . VAL A 1 83 ? -8.595 2.496 -3.518 1.00 95.69 83 VAL A O 1
ATOM 647 N N . ALA A 1 84 ? -9.709 3.152 -1.678 1.00 96.38 84 ALA A N 1
ATOM 648 C CA . ALA A 1 84 ? -9.715 1.835 -1.046 1.00 96.38 84 ALA A CA 1
ATOM 649 C C . ALA A 1 84 ? -10.344 0.772 -1.955 1.00 96.38 84 ALA A C 1
ATOM 651 O O . ALA A 1 84 ? -9.736 -0.268 -2.172 1.00 96.38 84 ALA A O 1
ATOM 652 N N . LYS A 1 85 ? -11.505 1.051 -2.566 1.00 95.25 85 LYS A N 1
ATOM 653 C CA . LYS A 1 85 ? -12.155 0.127 -3.511 1.00 95.25 85 LYS A CA 1
ATOM 654 C C . LYS A 1 85 ? -11.284 -0.198 -4.716 1.00 95.25 85 LYS A C 1
ATOM 656 O O . LYS A 1 85 ? -11.275 -1.344 -5.155 1.00 95.25 85 LYS A O 1
ATOM 661 N N . ARG A 1 86 ? -10.583 0.798 -5.260 1.00 93.25 86 ARG A N 1
ATOM 662 C CA . ARG A 1 86 ? -9.682 0.603 -6.398 1.00 93.25 86 ARG A CA 1
ATOM 663 C C . ARG A 1 86 ? -8.522 -0.320 -6.029 1.00 93.25 86 ARG A C 1
ATOM 665 O O . ARG A 1 86 ? -8.215 -1.222 -6.794 1.00 93.25 86 ARG A O 1
ATOM 672 N N . ILE A 1 87 ? -7.915 -0.107 -4.863 1.00 95.12 87 ILE A N 1
ATOM 673 C CA . ILE A 1 87 ? -6.771 -0.893 -4.381 1.00 95.12 87 ILE A CA 1
ATOM 674 C C . ILE A 1 87 ? -7.187 -2.323 -4.021 1.00 95.12 87 ILE A C 1
ATOM 676 O O . ILE A 1 87 ? -6.520 -3.281 -4.393 1.00 95.12 87 ILE A O 1
ATOM 680 N N . THR A 1 88 ? -8.308 -2.485 -3.320 1.00 94.88 88 THR A N 1
ATOM 681 C CA . THR A 1 88 ? -8.753 -3.792 -2.814 1.00 94.88 88 THR A CA 1
ATOM 682 C C . THR A 1 88 ? -9.593 -4.579 -3.815 1.00 94.88 88 THR A C 1
ATOM 684 O O . THR A 1 88 ? -10.145 -5.616 -3.459 1.00 94.88 88 THR A O 1
ATOM 687 N N . CYS A 1 89 ? -9.774 -4.071 -5.040 1.00 90.19 89 CYS A N 1
ATOM 688 C CA . CYS A 1 89 ? -10.758 -4.584 -6.001 1.00 90.19 89 CYS A CA 1
ATOM 689 C C . CYS A 1 89 ? -12.164 -4.748 -5.382 1.00 90.19 89 CYS A C 1
ATOM 691 O O . CYS A 1 89 ? -12.918 -5.659 -5.724 1.00 90.19 89 CYS A O 1
ATOM 693 N N . ASN A 1 90 ? -12.518 -3.847 -4.456 1.00 91.12 90 ASN A N 1
ATOM 694 C CA . ASN A 1 90 ? -13.764 -3.850 -3.691 1.00 91.12 90 ASN A CA 1
ATOM 695 C C . ASN A 1 90 ? -14.003 -5.163 -2.907 1.00 91.12 90 ASN A C 1
ATOM 697 O O . ASN A 1 90 ? -15.144 -5.621 -2.793 1.00 91.12 90 ASN A O 1
ATOM 701 N N . ASP A 1 91 ? -12.937 -5.748 -2.347 1.00 94.50 91 ASP A N 1
ATOM 702 C CA . ASP A 1 91 ? -13.012 -6.847 -1.377 1.00 94.50 91 ASP A CA 1
ATOM 703 C C . ASP A 1 91 ? -13.934 -6.453 -0.212 1.00 94.50 91 ASP A C 1
ATOM 705 O O . ASP A 1 91 ? -13.663 -5.506 0.528 1.00 94.50 91 ASP A O 1
ATOM 709 N N . LYS A 1 92 ? -15.057 -7.163 -0.069 1.00 95.69 92 LYS A N 1
ATOM 710 C CA . LYS A 1 92 ? -16.129 -6.796 0.867 1.00 95.69 92 LYS A CA 1
ATOM 711 C C . LYS A 1 92 ? -15.679 -6.838 2.323 1.00 95.69 92 LYS A C 1
ATOM 713 O O . LYS A 1 92 ? -16.103 -5.981 3.098 1.00 95.69 92 LYS A O 1
ATOM 718 N N . ASP A 1 93 ? -14.834 -7.798 2.681 1.00 96.00 93 ASP A N 1
ATOM 719 C CA . ASP A 1 93 ? -14.404 -7.982 4.064 1.00 96.00 93 ASP A CA 1
ATOM 720 C C . ASP A 1 93 ? -13.468 -6.841 4.459 1.00 96.00 93 ASP A C 1
ATOM 722 O O . ASP A 1 93 ? -13.678 -6.181 5.477 1.00 96.00 93 ASP A O 1
ATOM 726 N N . ILE A 1 94 ? -12.518 -6.506 3.582 1.00 96.25 94 ILE A N 1
ATOM 727 C CA . ILE A 1 94 ? -11.593 -5.393 3.823 1.00 96.25 94 ILE A CA 1
ATOM 728 C C . ILE A 1 94 ? -12.313 -4.048 3.754 1.00 96.25 94 ILE A C 1
ATOM 730 O O . ILE A 1 94 ? -12.061 -3.164 4.572 1.00 96.25 94 ILE A O 1
ATOM 734 N N . MET A 1 95 ? -13.260 -3.881 2.829 1.00 97.69 95 MET A N 1
ATOM 735 C CA . MET A 1 95 ? -14.045 -2.652 2.749 1.00 97.69 95 MET A CA 1
ATOM 736 C C . MET A 1 95 ? -14.888 -2.420 4.006 1.00 97.69 95 MET A C 1
ATOM 738 O O . MET A 1 95 ? -15.037 -1.268 4.409 1.00 97.69 95 MET A O 1
ATOM 742 N N . ASN A 1 96 ? -15.394 -3.466 4.667 1.00 97.75 96 ASN A N 1
ATOM 743 C CA . ASN A 1 96 ? -16.076 -3.315 5.954 1.00 97.75 96 ASN A CA 1
ATOM 744 C C . ASN A 1 96 ? -15.130 -2.783 7.040 1.00 97.75 96 ASN A C 1
ATOM 746 O O . ASN A 1 96 ? -15.501 -1.847 7.750 1.00 97.75 96 ASN A O 1
ATOM 750 N N . VAL A 1 97 ? -13.904 -3.312 7.125 1.00 96.31 97 VAL A N 1
ATOM 751 C CA . VAL A 1 97 ? -12.872 -2.829 8.063 1.00 96.31 97 VAL A CA 1
ATOM 752 C C . VAL A 1 97 ? -12.529 -1.363 7.782 1.00 96.31 97 VAL A C 1
ATOM 754 O O . VAL A 1 97 ? -12.555 -0.530 8.687 1.00 96.31 97 VAL A O 1
ATOM 757 N N . VAL A 1 98 ? -12.302 -1.011 6.512 1.00 97.75 98 VAL A N 1
ATOM 758 C CA . VAL A 1 98 ? -12.036 0.375 6.091 1.00 97.75 98 VAL A CA 1
ATOM 759 C C . VAL A 1 98 ? -13.184 1.305 6.485 1.00 97.75 98 VAL A C 1
ATOM 761 O O . VAL A 1 98 ? -12.948 2.391 7.010 1.00 97.75 98 VAL A O 1
ATOM 764 N N . LEU A 1 99 ? -14.437 0.907 6.255 1.00 98.00 99 LEU A N 1
ATOM 765 C CA . LEU A 1 99 ? -15.597 1.734 6.591 1.00 98.00 99 LEU A CA 1
ATOM 766 C C . LEU A 1 99 ? -15.728 1.969 8.099 1.00 98.00 99 LEU A C 1
ATOM 768 O O . LEU A 1 99 ? -16.043 3.093 8.492 1.00 98.00 99 LEU A O 1
ATOM 772 N N . GLN A 1 100 ? -15.453 0.955 8.923 1.00 96.88 100 GLN A N 1
ATOM 773 C CA . GLN A 1 100 ? -15.419 1.093 10.383 1.00 96.88 100 GLN A CA 1
ATOM 774 C C . GLN A 1 100 ? -14.322 2.072 10.820 1.00 96.88 100 GLN A C 1
ATOM 776 O O . GLN A 1 100 ? -14.604 3.020 11.556 1.00 96.88 100 GLN A O 1
ATOM 781 N N . GLY A 1 101 ? -13.103 1.912 10.294 1.00 96.81 101 GLY A N 1
ATOM 782 C CA . GLY A 1 101 ? -11.982 2.808 10.578 1.00 96.81 101 GLY A CA 1
ATOM 783 C C . GLY A 1 101 ? -12.228 4.256 10.139 1.00 96.81 101 GLY A C 1
ATOM 784 O O . GLY A 1 101 ? -11.862 5.195 10.838 1.00 96.81 101 GLY A O 1
ATOM 785 N N . LEU A 1 102 ? -12.908 4.478 9.013 1.00 97.75 102 LEU A N 1
ATOM 786 C CA . LEU A 1 102 ? -13.228 5.827 8.530 1.00 97.75 102 LEU A CA 1
ATOM 787 C C . LEU A 1 102 ? -14.368 6.515 9.298 1.00 97.75 102 LEU A C 1
ATOM 789 O O . LEU A 1 102 ? -14.480 7.750 9.238 1.00 97.75 102 LEU A O 1
ATOM 793 N N . GLU A 1 103 ? -15.240 5.750 9.956 1.00 97.50 103 GLU A N 1
ATOM 794 C CA . GLU A 1 103 ? -16.329 6.282 10.780 1.00 97.50 103 GLU A CA 1
ATOM 795 C C . GLU A 1 103 ? -15.783 6.831 12.098 1.00 97.50 103 GLU A C 1
ATOM 797 O O . GLU A 1 103 ? -15.894 8.033 12.352 1.00 97.50 103 GLU A O 1
ATOM 802 N N . SER A 1 104 ? -15.087 5.977 12.853 1.00 96.00 104 SER A N 1
ATOM 803 C CA . SER A 1 104 ? -14.552 6.288 14.181 1.00 96.00 104 SER A CA 1
ATOM 804 C C . SER A 1 104 ? -13.075 5.887 14.283 1.00 96.00 104 SER A C 1
ATOM 806 O O . SER A 1 104 ? -12.746 4.905 14.948 1.00 96.00 104 SER A O 1
ATOM 808 N N . PRO A 1 105 ? -12.149 6.630 13.647 1.00 96.81 105 PRO A N 1
ATOM 809 C CA . PRO A 1 105 ? -10.755 6.202 13.501 1.00 96.81 105 PRO A CA 1
ATOM 810 C C . PRO A 1 105 ? -10.010 6.038 14.829 1.00 96.81 105 PRO A C 1
ATOM 812 O O . PRO A 1 105 ? -9.214 5.119 14.965 1.00 96.81 105 PRO A O 1
ATOM 815 N N . LYS A 1 106 ? -10.287 6.877 15.837 1.00 97.06 106 LYS A N 1
ATOM 816 C CA . LYS A 1 106 ? -9.669 6.728 17.165 1.00 97.06 106 LYS A CA 1
ATOM 817 C C . LYS A 1 106 ? -10.111 5.447 17.859 1.00 97.06 106 LYS A C 1
ATOM 819 O O . LYS A 1 106 ? -9.273 4.696 18.350 1.00 97.06 106 LYS A O 1
ATOM 824 N N . ASP A 1 107 ? -11.422 5.215 17.889 1.00 97.06 107 ASP A N 1
ATOM 825 C CA . ASP A 1 107 ? -12.010 4.039 18.529 1.00 97.06 107 ASP A CA 1
ATOM 826 C C . ASP A 1 107 ? -11.543 2.764 17.824 1.00 97.06 107 ASP A C 1
ATOM 828 O O . ASP A 1 107 ? -11.228 1.776 18.483 1.00 97.06 107 ASP A O 1
ATOM 832 N N . PHE A 1 108 ? -11.419 2.817 16.495 1.00 96.38 108 PHE A N 1
ATOM 833 C CA . PHE A 1 108 ? -10.845 1.747 15.690 1.00 96.38 108 PHE A CA 1
ATOM 834 C C . PHE A 1 108 ? -9.400 1.436 16.103 1.00 96.38 108 PHE A C 1
ATOM 836 O O . PHE A 1 108 ? -9.110 0.296 16.453 1.00 96.38 108 PHE A O 1
ATOM 843 N N . CYS A 1 109 ? -8.508 2.432 16.169 1.00 96.44 109 CYS A N 1
ATOM 844 C CA . CYS A 1 109 ? -7.132 2.202 16.626 1.00 96.44 109 CYS A CA 1
ATOM 845 C C . CYS A 1 109 ? -7.086 1.630 18.046 1.00 96.44 109 CYS A C 1
ATOM 847 O O . CYS A 1 109 ? -6.345 0.691 18.319 1.00 96.44 109 CYS A O 1
ATOM 849 N N . GLN A 1 110 ? -7.901 2.160 18.962 1.00 96.00 110 GLN A N 1
ATOM 850 C CA . GLN A 1 110 ? -7.972 1.655 20.333 1.00 96.00 110 GLN A CA 1
ATOM 851 C C . GLN A 1 110 ? -8.469 0.208 20.396 1.00 96.00 110 GLN A C 1
ATOM 853 O O . GLN A 1 110 ? -8.000 -0.559 21.238 1.00 96.00 110 GLN A O 1
ATOM 858 N N . MET A 1 111 ? -9.421 -0.167 19.541 1.00 94.88 111 MET A N 1
ATOM 859 C CA . MET A 1 111 ? -9.899 -1.539 19.407 1.00 94.88 111 MET A CA 1
ATOM 860 C C . MET A 1 111 ? -8.775 -2.459 18.921 1.00 94.88 111 MET A C 1
ATOM 862 O O . MET A 1 111 ? -8.525 -3.472 19.570 1.00 94.88 111 MET A O 1
ATOM 866 N N . GLU A 1 112 ? -8.061 -2.082 17.859 1.00 94.31 112 GLU A N 1
ATOM 867 C CA . GLU A 1 112 ? -6.929 -2.848 17.315 1.00 94.31 112 GLU A CA 1
ATOM 868 C C . GLU A 1 112 ? -5.806 -3.036 18.350 1.00 94.31 112 GLU A C 1
ATOM 870 O O . GLU A 1 112 ? -5.292 -4.139 18.539 1.00 94.31 112 GLU A O 1
ATOM 875 N N . ILE A 1 113 ? -5.487 -1.988 19.117 1.00 94.62 113 ILE A N 1
ATOM 876 C CA . ILE A 1 113 ? -4.505 -2.042 20.212 1.00 94.62 113 ILE A CA 1
ATOM 877 C C . ILE A 1 113 ? -4.956 -3.004 21.321 1.00 94.62 113 ILE A C 1
ATOM 879 O O . ILE A 1 113 ? -4.150 -3.784 21.839 1.00 94.62 113 ILE A O 1
ATOM 883 N N . LYS A 1 114 ? -6.238 -2.949 21.712 1.00 94.12 114 LYS A N 1
ATOM 884 C CA . LYS A 1 114 ? -6.817 -3.792 22.775 1.00 94.12 114 LYS A CA 1
ATOM 885 C C . LYS A 1 114 ? -6.946 -5.251 22.367 1.00 94.12 114 LYS A C 1
ATOM 887 O O . LYS A 1 114 ? -6.798 -6.117 23.224 1.00 94.12 114 LYS A O 1
ATOM 892 N N . ALA A 1 115 ? -7.189 -5.520 21.087 1.00 91.44 115 ALA A N 1
ATOM 893 C CA . ALA A 1 115 ? -7.224 -6.871 20.539 1.00 91.44 115 ALA A CA 1
ATOM 894 C C . ALA A 1 115 ? -5.857 -7.577 20.611 1.00 91.44 115 ALA A C 1
ATOM 896 O O . ALA A 1 115 ? -5.780 -8.765 20.312 1.00 91.44 115 ALA A O 1
ATOM 897 N N . ALA A 1 116 ? -4.797 -6.865 21.030 1.00 80.88 116 ALA A N 1
ATOM 898 C CA . ALA A 1 116 ? -3.426 -7.356 21.090 1.00 80.88 116 ALA A CA 1
ATOM 899 C C . ALA A 1 116 ? -2.982 -7.966 19.752 1.00 80.88 116 ALA A C 1
ATOM 901 O O . ALA A 1 116 ? -2.264 -8.965 19.727 1.00 80.88 116 ALA A O 1
ATOM 902 N N . SER A 1 117 ? -3.423 -7.361 18.644 1.00 78.12 117 SER A N 1
ATOM 903 C CA . SER A 1 117 ? -3.001 -7.776 17.314 1.00 78.12 117 SER A CA 1
ATOM 904 C C . SER A 1 117 ? -1.490 -7.577 17.159 1.00 78.12 117 SER A C 1
ATOM 906 O O . SER A 1 117 ? -0.880 -6.732 17.822 1.00 78.12 117 SER A O 1
ATOM 908 N N . GLU A 1 118 ? -0.873 -8.313 16.234 1.00 83.06 118 GLU A N 1
ATOM 909 C CA . GLU A 1 118 ? 0.537 -8.110 15.852 1.00 83.06 118 GLU A CA 1
ATOM 910 C C . GLU A 1 118 ? 0.816 -6.667 15.387 1.00 83.06 118 GLU A C 1
ATOM 912 O O . GLU A 1 118 ? 1.958 -6.222 15.362 1.00 83.06 118 GLU A O 1
ATOM 917 N N . LYS A 1 119 ? -0.249 -5.919 15.072 1.00 85.12 119 LYS A N 1
ATOM 918 C CA . LYS A 1 119 ? -0.261 -4.541 14.574 1.00 85.12 119 LYS A CA 1
ATOM 919 C C . LYS A 1 119 ? -0.473 -3.501 15.674 1.00 85.12 119 LYS A C 1
ATOM 921 O O . LYS A 1 119 ? -0.628 -2.317 15.392 1.00 85.12 119 LYS A O 1
ATOM 926 N N . LYS A 1 120 ? -0.483 -3.912 16.947 1.00 90.69 120 LYS A N 1
ATOM 927 C CA . LYS A 1 120 ? -0.675 -3.017 18.099 1.00 90.69 120 LYS A CA 1
ATOM 928 C C . LYS A 1 120 ? 0.263 -1.806 18.065 1.00 90.69 120 LYS A C 1
ATOM 930 O O . LYS A 1 120 ? -0.177 -0.696 18.352 1.00 90.69 120 LYS A O 1
ATOM 935 N N . TYR A 1 121 ? 1.543 -2.024 17.765 1.00 90.19 121 TYR A N 1
ATOM 936 C CA . TYR A 1 121 ? 2.544 -0.954 17.751 1.00 90.19 121 TYR A CA 1
ATOM 937 C C . TYR A 1 121 ? 2.273 0.069 16.647 1.00 90.19 121 TYR A C 1
ATOM 939 O O . TYR A 1 121 ? 2.366 1.268 16.896 1.00 90.19 121 TYR A O 1
ATOM 947 N N . ASP A 1 122 ? 1.851 -0.399 15.476 1.00 90.44 122 ASP A N 1
ATOM 948 C CA . ASP A 1 122 ? 1.499 0.430 14.323 1.00 90.44 122 ASP A CA 1
ATOM 949 C C . ASP A 1 122 ? 0.339 1.379 14.675 1.00 90.44 122 ASP A C 1
ATOM 951 O O . ASP A 1 122 ? 0.430 2.596 14.507 1.00 90.44 122 ASP A O 1
ATOM 955 N N . TYR A 1 123 ? -0.734 0.847 15.269 1.00 94.25 123 TYR A N 1
ATOM 956 C CA . TYR A 1 123 ? -1.887 1.658 15.674 1.00 94.25 123 TYR A CA 1
ATOM 957 C C . TYR A 1 123 ? -1.614 2.564 16.881 1.00 94.25 123 TYR A C 1
ATOM 959 O O . TYR A 1 123 ? -2.222 3.632 16.977 1.00 94.25 123 TYR A O 1
ATOM 967 N N . GLN A 1 124 ? -0.713 2.175 17.791 1.00 94.88 124 GLN A N 1
ATOM 968 C CA . GLN A 1 124 ? -0.301 3.036 18.902 1.00 94.88 124 GLN A CA 1
ATOM 969 C C . GLN A 1 124 ? 0.475 4.253 18.390 1.00 94.88 124 GLN A C 1
ATOM 971 O O . GLN A 1 124 ? 0.105 5.373 18.728 1.00 94.88 124 GLN A O 1
ATOM 976 N N . GLN A 1 125 ? 1.468 4.052 17.519 1.00 92.56 125 GLN A N 1
ATOM 977 C CA . GLN A 1 125 ? 2.236 5.149 16.914 1.00 92.56 125 GLN A CA 1
ATOM 978 C C . GLN A 1 125 ? 1.334 6.132 16.165 1.00 92.56 125 GLN A C 1
ATOM 980 O O . GLN A 1 125 ? 1.497 7.344 16.257 1.00 92.56 125 GLN A O 1
ATOM 985 N N . LEU A 1 126 ? 0.332 5.611 15.464 1.00 93.25 126 LEU A N 1
ATOM 986 C CA . LEU A 1 126 ? -0.627 6.414 14.721 1.00 93.25 126 LEU A CA 1
ATOM 987 C C . LEU A 1 126 ? -1.546 7.249 15.636 1.00 93.25 126 LEU A C 1
ATOM 989 O O . LEU A 1 126 ? -1.922 8.365 15.272 1.00 93.25 126 LEU A O 1
ATOM 993 N N . LEU A 1 127 ? -1.887 6.751 16.831 1.00 95.38 127 LEU A N 1
ATOM 994 C CA . LEU A 1 127 ? -2.567 7.555 17.852 1.00 95.38 127 LEU A CA 1
ATOM 995 C C . LEU A 1 127 ? -1.639 8.600 18.472 1.00 95.38 127 LEU A C 1
ATOM 997 O O . LEU A 1 127 ? -2.075 9.734 18.652 1.00 95.38 127 LEU A O 1
ATOM 1001 N N . ASP A 1 128 ? -0.388 8.246 18.759 1.00 94.94 128 ASP A N 1
ATOM 1002 C CA . ASP A 1 128 ? 0.598 9.168 19.330 1.00 94.94 128 ASP A CA 1
ATOM 1003 C C . ASP A 1 128 ? 0.852 10.342 18.367 1.00 94.94 128 ASP A C 1
ATOM 1005 O O . ASP A 1 128 ? 0.744 11.503 18.759 1.00 94.94 128 ASP A O 1
ATOM 1009 N N . TRP A 1 129 ? 1.034 10.053 17.074 1.00 93.12 129 TRP A N 1
ATOM 1010 C CA . TRP A 1 129 ? 1.131 11.061 16.015 1.00 93.12 129 TRP A CA 1
ATOM 1011 C C . TRP A 1 129 ? -0.115 11.951 15.930 1.00 93.12 129 TRP A C 1
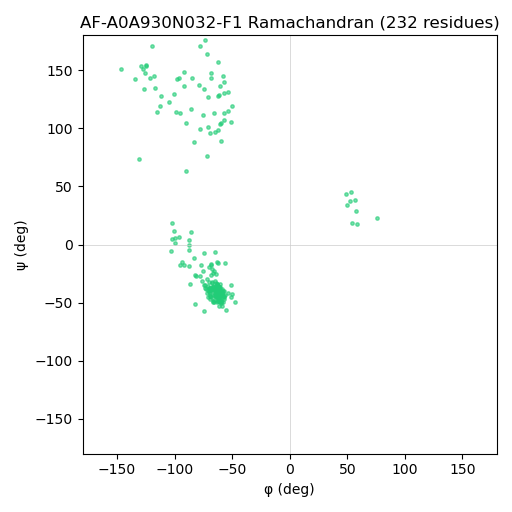ATOM 1013 O O . TRP A 1 129 ? -0.022 13.176 15.823 1.00 93.12 129 TRP A O 1
ATOM 1023 N N . TYR A 1 130 ? -1.308 11.361 16.039 1.00 93.94 130 TYR A N 1
ATOM 1024 C CA . TYR A 1 130 ? -2.542 12.139 16.088 1.00 93.94 130 TYR A CA 1
ATOM 1025 C C . TYR A 1 130 ? -2.619 13.047 17.322 1.00 93.94 130 TYR A C 1
ATOM 1027 O O . TYR A 1 130 ? -3.198 14.131 17.242 1.00 93.94 130 TYR A O 1
ATOM 1035 N N . GLU A 1 131 ? -2.080 12.645 18.472 1.00 93.50 131 GLU A N 1
ATOM 1036 C CA . GLU A 1 131 ? -2.077 13.493 19.664 1.00 93.50 131 GLU A CA 1
ATOM 1037 C C . GLU A 1 131 ? -1.194 14.739 19.494 1.00 93.50 131 GLU A C 1
ATOM 1039 O O . GLU A 1 131 ? -1.491 15.762 20.117 1.00 93.50 131 GLU A O 1
ATOM 1044 N N . GLU A 1 132 ? -0.202 14.695 18.603 1.00 92.12 132 GLU A N 1
ATOM 1045 C CA . GLU A 1 132 ? 0.620 15.842 18.210 1.00 92.12 132 GLU A CA 1
ATOM 1046 C C . GLU A 1 132 ? -0.067 16.704 17.141 1.00 92.12 132 GLU A C 1
ATOM 1048 O O . GLU A 1 132 ? -0.218 17.914 17.315 1.00 92.12 132 GLU A O 1
ATOM 1053 N N . GLU A 1 133 ? -0.534 16.091 16.049 1.00 90.62 133 GLU A N 1
ATOM 1054 C CA . GLU A 1 133 ? -1.075 16.819 14.892 1.00 90.62 133 GLU A CA 1
ATOM 1055 C C . GLU A 1 133 ? -2.538 17.263 15.082 1.00 90.62 133 GLU A C 1
ATOM 1057 O O . GLU A 1 133 ? -3.013 18.224 14.475 1.00 90.62 133 GLU A O 1
ATOM 1062 N N . LYS A 1 134 ? -3.297 16.530 15.905 1.00 93.19 134 LYS A N 1
ATOM 1063 C CA . LYS A 1 134 ? -4.746 16.673 16.150 1.00 93.19 134 LYS A CA 1
ATOM 1064 C C . LYS A 1 134 ? -5.621 16.638 14.887 1.00 93.19 134 LYS A C 1
ATOM 1066 O O . LYS A 1 134 ? -6.798 17.010 14.935 1.00 93.19 134 LYS A O 1
ATOM 1071 N N . SER A 1 135 ? -5.105 16.125 13.771 1.00 94.56 135 SER A N 1
ATOM 1072 C CA . SER A 1 135 ? -5.790 16.095 12.477 1.00 94.56 135 SER A CA 1
ATOM 1073 C C . SER A 1 135 ? -6.616 14.821 12.290 1.00 94.56 135 SER A C 1
ATOM 1075 O O . SER A 1 135 ? -6.106 13.741 11.994 1.00 94.56 135 SER A O 1
ATOM 1077 N N . ILE A 1 136 ? -7.942 14.937 12.420 1.00 94.94 136 ILE A N 1
ATOM 1078 C CA . ILE A 1 136 ? -8.855 13.804 12.182 1.00 94.94 136 ILE A CA 1
ATOM 1079 C C . ILE A 1 136 ? -8.829 13.338 10.720 1.00 94.94 136 ILE A C 1
ATOM 1081 O O . ILE A 1 136 ? -9.028 12.159 10.435 1.00 94.94 136 ILE A O 1
ATOM 1085 N N . THR A 1 137 ? -8.583 14.260 9.789 1.00 94.56 137 THR A N 1
ATOM 1086 C CA . THR A 1 137 ? -8.494 13.972 8.355 1.00 94.56 137 THR A CA 1
ATOM 1087 C C . THR A 1 137 ? -7.294 13.085 8.062 1.00 94.56 137 THR A C 1
ATOM 1089 O O . THR A 1 137 ? -7.441 12.067 7.388 1.00 94.56 137 THR A O 1
ATOM 1092 N N . ASN A 1 138 ? -6.128 13.435 8.603 1.00 93.81 138 ASN A N 1
ATOM 1093 C CA . ASN A 1 138 ? -4.912 12.658 8.406 1.00 93.81 138 ASN A CA 1
ATOM 1094 C C . ASN A 1 138 ? -4.968 11.315 9.132 1.00 93.81 138 ASN A C 1
ATOM 1096 O O . ASN A 1 138 ? -4.640 10.291 8.536 1.00 93.81 138 ASN A O 1
ATOM 1100 N N . LEU A 1 139 ? -5.554 11.278 10.332 1.00 95.56 139 LEU A N 1
ATOM 1101 C CA . LEU A 1 139 ? -5.839 10.019 11.013 1.00 95.56 139 LEU A CA 1
ATOM 1102 C C . LEU A 1 139 ? -6.703 9.081 10.148 1.00 95.56 139 LEU A C 1
ATOM 1104 O O . LEU A 1 139 ? -6.397 7.900 10.034 1.00 95.56 139 LEU A O 1
ATOM 1108 N N . LYS A 1 140 ? -7.747 9.587 9.474 1.00 96.44 140 LYS A N 1
ATOM 1109 C CA . LYS A 1 140 ? -8.579 8.768 8.570 1.00 96.44 140 LYS A CA 1
ATOM 1110 C C . LYS A 1 140 ? -7.798 8.207 7.382 1.00 96.44 140 LYS A C 1
ATOM 1112 O O . LYS A 1 140 ? -8.020 7.051 7.022 1.00 96.44 140 LYS A O 1
ATOM 1117 N N . LYS A 1 141 ? -6.907 9.002 6.779 1.00 95.75 141 LYS A N 1
ATOM 1118 C CA . LYS A 1 141 ? -6.040 8.543 5.681 1.00 95.75 141 LYS A CA 1
ATOM 1119 C C . LYS A 1 141 ? -5.166 7.378 6.138 1.00 95.75 141 LYS A C 1
ATOM 1121 O O . LYS A 1 141 ? -5.169 6.329 5.499 1.00 95.75 141 LYS A O 1
ATOM 1126 N N . MET A 1 142 ? -4.492 7.545 7.273 1.00 94.69 142 MET A N 1
ATOM 1127 C CA . MET A 1 142 ? -3.551 6.551 7.779 1.00 94.69 142 MET A CA 1
ATOM 1128 C C . MET A 1 142 ? -4.259 5.296 8.298 1.00 94.69 142 MET A C 1
ATOM 1130 O O . MET A 1 142 ? -3.826 4.194 7.987 1.00 94.69 142 MET A O 1
ATOM 1134 N N . VAL A 1 143 ? -5.407 5.423 8.977 1.00 95.75 143 VAL A N 1
ATOM 1135 C CA . VAL A 1 143 ? -6.223 4.261 9.384 1.00 95.75 143 VAL A CA 1
ATOM 1136 C C . VAL A 1 143 ? -6.664 3.439 8.177 1.00 95.75 143 VAL A C 1
ATOM 1138 O O . VAL A 1 143 ? -6.574 2.213 8.213 1.00 95.75 143 VAL A O 1
ATOM 1141 N N . MET A 1 144 ? -7.115 4.089 7.097 1.00 96.44 144 MET A N 1
ATOM 1142 C CA . MET A 1 144 ? -7.455 3.387 5.859 1.00 96.44 144 MET A CA 1
ATOM 1143 C C . MET A 1 144 ? -6.238 2.646 5.299 1.00 96.44 144 MET A C 1
ATOM 1145 O O . MET A 1 144 ? -6.356 1.465 4.984 1.00 96.44 144 MET A O 1
ATOM 1149 N N . LEU A 1 145 ? -5.095 3.330 5.189 1.00 95.31 145 LEU A N 1
ATOM 1150 C CA . LEU A 1 145 ? -3.856 2.784 4.633 1.00 95.31 145 LEU A CA 1
ATOM 1151 C C . LEU A 1 145 ? -3.335 1.591 5.447 1.00 95.31 145 LEU A C 1
ATOM 1153 O O . LEU A 1 145 ? -2.975 0.565 4.879 1.00 95.31 145 LEU A O 1
ATOM 1157 N N . TYR A 1 146 ? -3.392 1.680 6.775 1.00 94.25 146 TYR A N 1
ATOM 1158 C CA . TYR A 1 146 ? -2.990 0.605 7.678 1.00 94.25 146 TYR A CA 1
ATOM 1159 C C . TYR A 1 146 ? -3.968 -0.569 7.607 1.00 94.25 146 TYR A C 1
ATOM 1161 O O . TYR A 1 146 ? -3.537 -1.713 7.537 1.00 94.25 146 TYR A O 1
ATOM 1169 N N . ALA A 1 147 ? -5.282 -0.324 7.546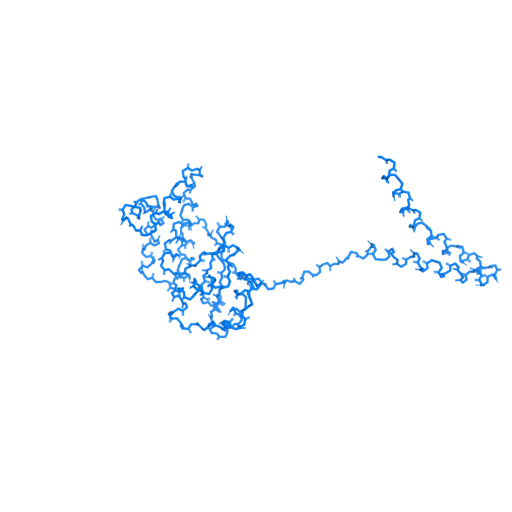 1.00 94.12 147 ALA A N 1
ATOM 1170 C CA . ALA A 1 147 ? -6.272 -1.394 7.405 1.00 94.12 147 ALA A CA 1
ATOM 1171 C C . ALA A 1 147 ? -6.076 -2.212 6.111 1.00 94.12 147 ALA A C 1
ATOM 1173 O O . ALA A 1 147 ? -6.115 -3.446 6.138 1.00 94.12 147 ALA A O 1
ATOM 1174 N N . ILE A 1 148 ? -5.826 -1.543 4.978 1.00 96.00 148 ILE A N 1
ATOM 1175 C CA . ILE A 1 148 ? -5.564 -2.227 3.699 1.00 96.00 148 ILE A CA 1
ATOM 1176 C C . ILE A 1 148 ? -4.160 -2.853 3.650 1.00 96.00 148 ILE A C 1
ATOM 1178 O O . ILE A 1 148 ? -4.005 -3.943 3.095 1.00 96.00 148 ILE A O 1
ATOM 1182 N N . GLY A 1 149 ? -3.158 -2.214 4.263 1.00 94.75 149 GLY A N 1
ATOM 1183 C CA . GLY A 1 149 ? -1.788 -2.724 4.366 1.00 94.75 149 GLY A CA 1
ATOM 1184 C C . GLY A 1 149 ? -1.694 -3.981 5.229 1.00 94.75 149 GLY A C 1
ATOM 1185 O O . GLY A 1 149 ? -1.125 -4.980 4.804 1.00 94.75 149 GLY A O 1
ATOM 1186 N N . ASN A 1 150 ? -2.381 -4.003 6.373 1.00 92.75 150 ASN A N 1
ATOM 1187 C CA . ASN A 1 150 ? -2.485 -5.173 7.255 1.00 92.75 150 ASN A CA 1
ATOM 1188 C C . ASN A 1 150 ? -3.177 -6.376 6.598 1.00 92.75 150 ASN A C 1
ATOM 1190 O O . ASN A 1 150 ? -3.055 -7.498 7.080 1.00 92.75 150 ASN A O 1
ATOM 1194 N N . SER A 1 151 ? -3.877 -6.143 5.488 1.00 93.25 151 SER A N 1
ATOM 1195 C CA . SER A 1 151 ? -4.521 -7.169 4.665 1.00 93.25 151 SER A CA 1
ATOM 1196 C C . SER A 1 151 ? -3.712 -7.526 3.407 1.00 93.25 151 SER A C 1
ATOM 1198 O O . SER A 1 151 ? -4.236 -8.188 2.508 1.00 93.25 151 SER A O 1
ATOM 1200 N N . ASN A 1 152 ? -2.459 -7.066 3.325 1.00 96.12 152 ASN A N 1
ATOM 1201 C CA . ASN A 1 152 ? -1.521 -7.246 2.216 1.00 96.12 152 ASN A CA 1
ATOM 1202 C C . ASN A 1 152 ? -2.031 -6.726 0.858 1.00 96.12 152 ASN A C 1
ATOM 1204 O O . ASN A 1 152 ? -1.650 -7.246 -0.188 1.00 96.12 152 ASN A O 1
ATOM 1208 N N . TYR A 1 153 ? -2.899 -5.712 0.832 1.00 97.06 153 TYR A N 1
ATOM 1209 C CA . TYR A 1 153 ? -3.248 -5.022 -0.422 1.00 97.06 153 TYR A CA 1
ATOM 1210 C C . TYR A 1 153 ? -2.293 -3.868 -0.750 1.00 97.06 153 TYR A C 1
ATOM 1212 O O . TYR A 1 153 ? -2.228 -3.433 -1.899 1.00 97.06 153 TYR A O 1
ATOM 1220 N N . VAL A 1 154 ? -1.552 -3.393 0.251 1.00 96.69 154 VAL A N 1
ATOM 1221 C CA . VAL A 1 154 ? -0.533 -2.348 0.131 1.00 96.69 154 VAL A CA 1
ATOM 1222 C C . VAL A 1 154 ? 0.709 -2.794 0.892 1.00 96.69 154 VAL A C 1
ATOM 1224 O O . VAL A 1 154 ? 0.586 -3.393 1.958 1.00 96.69 154 VAL A O 1
ATOM 1227 N N . ALA A 1 155 ? 1.888 -2.486 0.363 1.00 96.19 155 ALA A N 1
ATOM 1228 C CA . ALA A 1 155 ? 3.163 -2.669 1.048 1.00 96.19 155 ALA A CA 1
ATOM 1229 C C . ALA A 1 155 ? 3.847 -1.312 1.252 1.00 96.19 155 ALA A C 1
ATOM 1231 O O . ALA A 1 155 ? 3.881 -0.501 0.329 1.00 96.19 155 ALA A O 1
ATOM 1232 N N . GLY A 1 156 ? 4.372 -1.076 2.454 1.00 94.56 156 GLY A N 1
ATOM 1233 C CA . GLY A 1 156 ? 5.245 0.060 2.753 1.00 94.56 156 GLY A CA 1
ATOM 1234 C C . GLY A 1 156 ? 6.714 -0.326 2.570 1.00 94.56 156 GLY A C 1
ATOM 1235 O O . GLY A 1 156 ? 7.126 -1.407 3.012 1.00 94.56 156 GLY A O 1
ATOM 1236 N N . PHE A 1 157 ? 7.497 0.542 1.937 1.00 95.00 157 PHE A N 1
ATOM 1237 C CA . PHE A 1 157 ? 8.937 0.375 1.750 1.00 95.00 157 PHE A CA 1
ATOM 1238 C C . PHE A 1 157 ? 9.701 1.597 2.243 1.00 95.00 157 PHE A C 1
ATOM 1240 O O . PHE A 1 157 ? 9.370 2.726 1.873 1.00 95.00 157 PHE A O 1
ATOM 1247 N N . ASP A 1 158 ? 10.765 1.355 3.006 1.00 92.56 158 ASP A N 1
ATOM 1248 C CA . ASP A 1 158 ? 11.785 2.376 3.230 1.00 92.56 158 ASP A CA 1
ATOM 1249 C C . ASP A 1 158 ? 12.526 2.615 1.907 1.00 92.56 158 ASP A C 1
ATOM 1251 O O . ASP A 1 158 ? 12.701 1.703 1.093 1.00 92.56 158 ASP A O 1
ATOM 1255 N N . TRP A 1 159 ? 12.982 3.842 1.668 1.00 88.12 159 TRP A N 1
ATOM 1256 C CA . TRP A 1 159 ? 13.735 4.169 0.458 1.00 88.12 159 TRP A CA 1
ATOM 1257 C C . TRP A 1 159 ? 15.073 3.416 0.338 1.00 88.12 159 TRP A C 1
ATOM 1259 O O . TRP A 1 159 ? 15.653 3.393 -0.748 1.00 88.12 159 TRP A O 1
ATOM 1269 N N . LYS A 1 160 ? 15.562 2.811 1.428 1.00 90.38 160 LYS A N 1
ATOM 1270 C CA . LYS A 1 160 ? 16.756 1.956 1.499 1.00 90.38 160 LYS A CA 1
ATOM 1271 C C . LYS A 1 160 ? 16.454 0.458 1.495 1.00 90.38 160 LYS A C 1
ATOM 1273 O O . LYS A 1 160 ? 17.404 -0.313 1.637 1.00 90.38 160 LYS A O 1
ATOM 1278 N N . ASP A 1 161 ? 15.190 0.040 1.398 1.00 95.00 161 ASP A N 1
ATOM 1279 C CA . ASP A 1 161 ? 14.862 -1.386 1.330 1.00 95.00 161 ASP A CA 1
ATOM 1280 C C . ASP A 1 161 ? 15.598 -2.023 0.139 1.00 95.00 161 ASP A C 1
ATOM 1282 O O . ASP A 1 161 ? 15.574 -1.513 -0.983 1.00 95.00 161 ASP A O 1
ATOM 1286 N N . ASP A 1 162 ? 16.280 -3.137 0.400 1.00 96.56 162 ASP A N 1
ATOM 1287 C CA . ASP A 1 162 ? 17.034 -3.865 -0.616 1.00 96.56 162 ASP A CA 1
ATOM 1288 C C . ASP A 1 162 ? 16.124 -4.714 -1.518 1.00 96.56 162 ASP A C 1
ATOM 1290 O O . ASP A 1 162 ? 14.925 -4.878 -1.277 1.00 96.56 162 ASP A O 1
ATOM 1294 N N . LEU A 1 163 ? 16.701 -5.272 -2.588 1.00 96.88 163 LEU A N 1
ATOM 1295 C CA . LEU A 1 163 ? 15.946 -6.060 -3.565 1.00 96.88 163 LEU A CA 1
ATOM 1296 C C . LEU A 1 163 ? 15.289 -7.301 -2.936 1.00 96.88 163 LEU A C 1
ATOM 1298 O O . LEU A 1 163 ? 14.198 -7.694 -3.348 1.00 96.88 163 LEU A O 1
ATOM 1302 N N . GLU A 1 164 ? 15.932 -7.926 -1.945 1.00 97.12 164 GLU A N 1
ATOM 1303 C CA . GLU A 1 164 ? 15.385 -9.100 -1.258 1.00 97.12 164 GLU A CA 1
ATOM 1304 C C . GLU A 1 164 ? 14.131 -8.731 -0.458 1.00 97.12 164 GLU A C 1
ATOM 1306 O O . GLU A 1 164 ? 13.078 -9.354 -0.630 1.00 97.12 164 GLU A O 1
ATOM 1311 N N . THR A 1 165 ? 14.213 -7.668 0.344 1.00 97.56 165 THR A N 1
ATOM 1312 C CA . THR A 1 165 ? 13.089 -7.116 1.110 1.00 97.56 165 THR A CA 1
ATOM 1313 C C . THR A 1 165 ? 11.973 -6.656 0.180 1.00 97.56 165 THR A C 1
ATOM 1315 O O . THR A 1 165 ? 10.799 -6.957 0.423 1.00 97.56 165 THR A O 1
ATOM 1318 N N . PHE A 1 166 ? 12.336 -5.988 -0.920 1.00 97.94 166 PHE A N 1
ATOM 1319 C CA . PHE A 1 166 ? 11.404 -5.573 -1.959 1.00 97.94 166 PHE A CA 1
ATOM 1320 C C . PHE A 1 166 ? 10.605 -6.757 -2.505 1.00 97.94 166 PHE A C 1
ATOM 1322 O O . PHE A 1 166 ? 9.373 -6.775 -2.442 1.00 97.94 166 PHE A O 1
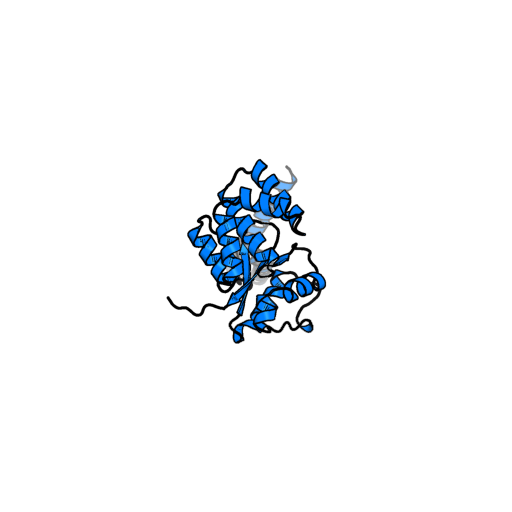ATOM 1329 N N . LEU A 1 167 ? 11.307 -7.782 -2.993 1.00 97.62 167 LEU A N 1
ATOM 1330 C CA . LEU A 1 167 ? 10.701 -8.978 -3.567 1.00 97.62 167 LEU A CA 1
ATOM 1331 C C . LEU A 1 167 ? 9.852 -9.738 -2.551 1.00 97.62 167 LEU A C 1
ATOM 1333 O O . LEU A 1 167 ? 8.772 -10.206 -2.909 1.00 97.62 167 LEU A O 1
ATOM 1337 N N . TRP A 1 168 ? 10.309 -9.863 -1.304 1.00 97.75 168 TRP A N 1
ATOM 1338 C CA . TRP A 1 168 ? 9.560 -10.542 -0.251 1.00 97.75 168 TRP A CA 1
ATOM 1339 C C . TRP A 1 168 ? 8.216 -9.852 0.017 1.00 97.75 168 TRP A C 1
ATOM 1341 O O . TRP A 1 168 ? 7.171 -10.494 -0.105 1.00 97.75 168 TRP A O 1
ATOM 1351 N N . LYS A 1 169 ? 8.210 -8.536 0.277 1.00 97.50 169 LYS A N 1
ATOM 1352 C CA . LYS A 1 169 ? 6.964 -7.781 0.510 1.00 97.50 169 LYS A CA 1
ATOM 1353 C C . LYS A 1 169 ? 6.059 -7.784 -0.728 1.00 97.50 169 LYS A C 1
ATOM 1355 O O . LYS A 1 169 ? 4.854 -7.983 -0.597 1.00 97.50 169 LYS A O 1
ATOM 1360 N N . MET A 1 170 ? 6.619 -7.621 -1.932 1.00 97.81 170 MET A N 1
ATOM 1361 C CA . MET A 1 170 ? 5.847 -7.675 -3.182 1.00 97.81 170 MET A CA 1
ATOM 1362 C C . MET A 1 170 ? 5.167 -9.033 -3.376 1.00 97.81 170 MET A C 1
ATOM 1364 O O . MET A 1 170 ? 3.987 -9.083 -3.721 1.00 97.81 170 MET A O 1
ATOM 1368 N N . LYS A 1 171 ? 5.879 -10.138 -3.120 1.00 96.81 171 LYS A N 1
ATOM 1369 C CA . LYS A 1 171 ? 5.339 -11.504 -3.216 1.00 96.81 171 LYS A CA 1
ATOM 1370 C C . LYS A 1 171 ? 4.255 -11.777 -2.175 1.00 96.81 171 LYS A C 1
ATOM 1372 O O . LYS A 1 171 ? 3.409 -12.633 -2.419 1.00 96.81 171 LYS A O 1
ATOM 1377 N N . GLU A 1 172 ? 4.232 -11.038 -1.065 1.00 97.19 172 GLU A N 1
ATOM 1378 C CA . GLU A 1 172 ? 3.173 -11.124 -0.059 1.00 97.19 172 GLU A CA 1
ATOM 1379 C C . GLU A 1 172 ? 1.874 -10.409 -0.448 1.00 97.19 172 GLU A C 1
ATOM 1381 O O . GLU A 1 172 ? 0.818 -10.749 0.100 1.00 97.19 172 GLU A O 1
ATOM 1386 N N . LEU A 1 173 ? 1.909 -9.504 -1.435 1.00 97.56 173 LEU A N 1
ATOM 1387 C CA . LEU A 1 173 ? 0.729 -8.757 -1.863 1.00 97.56 173 LEU A CA 1
ATOM 1388 C C . LEU A 1 173 ? -0.374 -9.680 -2.389 1.00 97.56 173 LEU A C 1
ATOM 1390 O O . LEU A 1 173 ? -0.195 -10.499 -3.295 1.00 97.56 173 LEU A O 1
ATOM 1394 N N . ARG A 1 174 ? -1.577 -9.494 -1.851 1.00 96.12 174 ARG A N 1
ATOM 1395 C CA . ARG A 1 174 ? -2.747 -10.322 -2.141 1.00 96.12 174 ARG A CA 1
ATOM 1396 C C . ARG A 1 174 ? -3.168 -10.239 -3.605 1.00 96.12 174 ARG A C 1
ATOM 1398 O O . ARG A 1 174 ? -3.492 -11.269 -4.185 1.00 96.12 174 ARG A O 1
ATOM 1405 N N . CYS A 1 175 ? -3.099 -9.053 -4.209 1.00 94.75 175 CYS A N 1
ATOM 1406 C CA . CYS A 1 175 ? -3.409 -8.848 -5.626 1.00 94.75 175 CYS A CA 1
ATOM 1407 C C . CYS A 1 175 ? -2.475 -9.671 -6.539 1.00 94.75 175 CYS A C 1
ATOM 1409 O O . CYS A 1 175 ? -2.947 -10.355 -7.446 1.00 94.75 175 CYS A O 1
ATOM 1411 N N . LEU A 1 176 ? -1.170 -9.712 -6.233 1.00 96.12 176 LEU A N 1
ATOM 1412 C CA . LEU A 1 176 ? -0.206 -10.551 -6.954 1.00 96.12 176 LEU A CA 1
ATOM 1413 C C . LEU A 1 176 ? -0.586 -12.033 -6.866 1.00 96.12 176 LEU A C 1
ATOM 1415 O O . LEU A 1 176 ? -0.654 -12.709 -7.893 1.00 96.12 176 LEU A O 1
ATOM 1419 N N . LYS A 1 177 ? -0.881 -12.519 -5.651 1.00 95.81 177 LYS A N 1
ATOM 1420 C CA . LYS A 1 177 ? -1.268 -13.918 -5.393 1.00 95.81 177 LYS A CA 1
ATOM 1421 C C . LYS A 1 177 ? -2.602 -14.292 -6.049 1.00 95.81 177 LYS A C 1
ATOM 1423 O O . LYS A 1 177 ? -2.742 -15.400 -6.542 1.00 95.81 177 LYS A O 1
ATOM 1428 N N . GLN A 1 178 ? -3.585 -13.392 -6.056 1.00 94.00 178 GLN A N 1
ATOM 1429 C CA . GLN A 1 178 ? -4.917 -13.641 -6.626 1.00 94.00 178 GLN A CA 1
ATOM 1430 C C . GLN A 1 178 ? -4.906 -13.713 -8.154 1.00 94.00 178 GLN A C 1
ATOM 1432 O O . GLN A 1 178 ? -5.667 -14.486 -8.734 1.00 94.00 178 GLN A O 1
ATOM 1437 N N . HIS A 1 179 ? -4.060 -12.909 -8.797 1.00 93.50 179 HIS A N 1
ATOM 1438 C CA . HIS A 1 179 ? -3.978 -12.817 -10.254 1.00 93.50 179 HIS A CA 1
ATOM 1439 C C . HIS A 1 179 ? -2.786 -13.578 -10.849 1.00 93.50 179 HIS A C 1
ATOM 1441 O O . HIS A 1 179 ? -2.578 -13.522 -12.059 1.00 93.50 179 HIS A O 1
ATOM 1447 N N . ASN A 1 180 ? -2.025 -14.304 -10.022 1.00 95.31 180 ASN A N 1
ATOM 1448 C CA . ASN A 1 180 ? -0.818 -15.039 -10.407 1.00 95.31 180 ASN A CA 1
ATOM 1449 C C . ASN A 1 180 ? 0.153 -14.183 -11.243 1.00 95.31 180 ASN A C 1
ATOM 1451 O O . ASN A 1 180 ? 0.673 -14.638 -12.265 1.00 95.31 180 ASN A O 1
ATOM 1455 N N . LEU A 1 181 ? 0.369 -12.927 -10.834 1.00 96.56 181 LEU A N 1
ATOM 1456 C CA . LEU A 1 181 ? 1.205 -11.999 -11.595 1.00 96.56 181 LEU A CA 1
ATOM 1457 C C . LEU A 1 181 ? 2.685 -12.414 -11.503 1.00 96.56 181 LEU A C 1
ATOM 1459 O O . LEU A 1 181 ? 3.201 -12.591 -10.397 1.00 96.56 181 LEU A O 1
ATOM 1463 N N . PRO A 1 182 ? 3.390 -12.573 -12.638 1.00 96.31 182 PRO A N 1
ATOM 1464 C CA . PRO A 1 182 ? 4.775 -13.023 -12.638 1.00 96.31 182 PRO A CA 1
ATOM 1465 C C . PRO A 1 182 ? 5.724 -11.878 -12.279 1.00 96.31 182 PRO A C 1
ATOM 1467 O O . PRO A 1 182 ? 5.596 -10.787 -12.821 1.00 96.31 182 PRO A O 1
ATOM 1470 N N . ILE A 1 183 ? 6.727 -12.132 -11.443 1.00 96.38 183 ILE A N 1
ATOM 1471 C CA . ILE A 1 183 ? 7.882 -11.236 -11.298 1.00 96.38 183 ILE A CA 1
ATOM 1472 C C . ILE A 1 183 ? 9.097 -11.975 -11.843 1.00 96.38 183 ILE A C 1
ATOM 1474 O O . ILE A 1 183 ? 9.445 -13.051 -11.358 1.00 96.38 183 ILE A O 1
ATOM 1478 N N . ASN A 1 184 ? 9.732 -11.422 -12.876 1.00 93.88 184 ASN A N 1
ATOM 1479 C CA . ASN A 1 184 ? 11.015 -11.927 -13.339 1.00 93.88 184 ASN A CA 1
ATOM 1480 C C . ASN A 1 184 ? 12.150 -11.337 -12.489 1.00 93.88 184 ASN A C 1
ATOM 1482 O O . ASN A 1 184 ? 12.734 -10.319 -12.865 1.00 93.88 184 ASN A O 1
ATOM 1486 N N . ASP A 1 185 ? 12.485 -11.994 -11.378 1.00 91.31 185 ASP A N 1
ATOM 1487 C CA . ASP A 1 185 ? 13.542 -11.564 -10.450 1.00 91.31 185 ASP A CA 1
ATOM 1488 C C . ASP A 1 185 ? 14.877 -11.277 -11.172 1.00 91.31 185 ASP A C 1
ATOM 1490 O O . ASP A 1 185 ? 15.564 -10.321 -10.835 1.00 91.31 185 ASP A O 1
ATOM 1494 N N . SER A 1 186 ? 15.213 -12.030 -12.231 1.00 91.69 186 SER A N 1
ATOM 1495 C CA . SER A 1 186 ? 16.464 -11.844 -12.994 1.00 91.69 186 SER A CA 1
ATOM 1496 C C . SER A 1 186 ? 16.541 -10.540 -13.796 1.00 91.69 186 SER A C 1
ATOM 1498 O O . SER A 1 186 ? 17.623 -10.144 -14.225 1.00 91.69 186 SER A O 1
ATOM 1500 N N . SER A 1 187 ? 15.402 -9.877 -14.017 1.00 92.00 187 SER A N 1
ATOM 1501 C CA . SER A 1 187 ? 15.348 -8.564 -14.669 1.00 92.00 187 SER A CA 1
ATOM 1502 C C . SER A 1 187 ? 15.607 -7.403 -13.708 1.00 92.00 187 SER A C 1
ATOM 1504 O O . SER A 1 187 ? 15.794 -6.277 -14.164 1.00 92.00 187 SER A O 1
ATOM 1506 N N . LEU A 1 188 ? 15.611 -7.663 -12.396 1.00 95.00 188 LEU A N 1
ATOM 1507 C CA . LEU A 1 188 ? 15.793 -6.659 -11.356 1.00 95.00 188 LEU A CA 1
ATOM 1508 C C . LEU A 1 188 ? 17.236 -6.691 -10.854 1.00 95.00 188 LEU A C 1
ATOM 1510 O O . LEU A 1 188 ? 17.768 -7.746 -10.515 1.00 95.00 188 LEU A O 1
ATOM 1514 N N . THR A 1 189 ? 17.872 -5.525 -10.806 1.00 92.88 189 THR A N 1
ATOM 1515 C CA . THR A 1 189 ? 19.263 -5.389 -10.368 1.00 92.88 189 THR A CA 1
ATOM 1516 C C . THR A 1 189 ? 19.347 -4.962 -8.906 1.00 92.88 189 THR A C 1
ATOM 1518 O O . THR A 1 189 ? 18.530 -4.167 -8.445 1.00 92.88 189 THR A O 1
ATOM 1521 N N . SER A 1 190 ? 20.322 -5.488 -8.161 1.00 92.12 190 SER A N 1
ATOM 1522 C CA . SER A 1 190 ? 20.463 -5.242 -6.717 1.00 92.12 190 SER A CA 1
ATOM 1523 C C . SER A 1 190 ? 20.894 -3.816 -6.364 1.00 92.12 190 SER A C 1
ATOM 1525 O O . SER A 1 190 ? 20.734 -3.406 -5.222 1.00 92.12 190 SER A O 1
ATOM 1527 N N . ASP A 1 191 ? 21.475 -3.082 -7.313 1.00 92.06 191 ASP A N 1
ATOM 1528 C CA . ASP A 1 191 ? 21.838 -1.664 -7.184 1.00 92.06 191 ASP A CA 1
ATOM 1529 C C . ASP A 1 191 ? 20.693 -0.708 -7.556 1.00 92.06 191 ASP A C 1
ATOM 1531 O O . ASP A 1 191 ? 20.870 0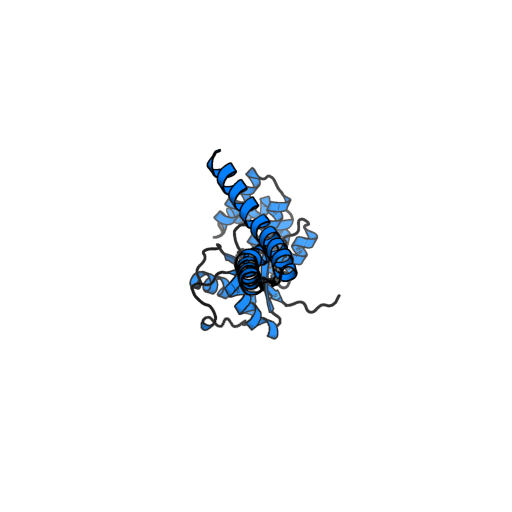.510 -7.496 1.00 92.06 191 ASP A O 1
ATOM 1535 N N . GLY A 1 192 ? 19.538 -1.252 -7.952 1.00 92.06 192 GLY A N 1
ATOM 1536 C CA . GLY A 1 192 ? 18.347 -0.467 -8.239 1.00 92.06 192 GLY A CA 1
ATOM 1537 C C . GLY A 1 192 ? 17.666 0.064 -6.980 1.00 92.06 192 GLY A C 1
ATOM 1538 O O . GLY A 1 192 ? 18.053 -0.241 -5.854 1.00 92.06 192 GLY A O 1
ATOM 1539 N N . ASP A 1 193 ? 16.623 0.858 -7.192 1.00 94.19 193 ASP A N 1
ATOM 1540 C CA . ASP A 1 193 ? 15.762 1.383 -6.133 1.00 94.19 193 ASP A CA 1
ATOM 1541 C C . ASP A 1 193 ? 14.302 0.932 -6.320 1.00 94.19 193 ASP A C 1
ATOM 1543 O O . ASP A 1 193 ? 13.920 0.393 -7.367 1.00 94.19 193 ASP A O 1
ATOM 1547 N N . ILE A 1 194 ? 13.465 1.199 -5.311 1.00 95.56 194 ILE A N 1
ATOM 1548 C CA . ILE A 1 194 ? 12.034 0.855 -5.303 1.00 95.56 194 ILE A CA 1
ATOM 1549 C C . ILE A 1 194 ? 11.320 1.326 -6.576 1.00 95.56 194 ILE A C 1
ATOM 1551 O O . ILE A 1 194 ? 10.535 0.578 -7.163 1.00 95.56 194 ILE A O 1
ATOM 1555 N N . SER A 1 195 ? 11.603 2.547 -7.040 1.00 95.19 195 SER A N 1
ATOM 1556 C CA . SER A 1 195 ? 10.963 3.112 -8.231 1.00 95.19 195 SER A CA 1
ATOM 1557 C C . SER A 1 195 ? 11.403 2.391 -9.499 1.00 95.19 195 SER A C 1
ATOM 1559 O O . SER A 1 195 ? 10.567 2.045 -10.336 1.00 95.19 195 SER A O 1
ATOM 1561 N N . GLN A 1 196 ? 12.698 2.116 -9.634 1.00 95.62 196 GLN A N 1
ATOM 1562 C CA . GLN A 1 196 ? 13.256 1.402 -10.779 1.00 95.62 196 GLN A CA 1
ATOM 1563 C C . GLN A 1 196 ? 12.698 -0.019 -10.883 1.00 95.62 196 GLN A C 1
ATOM 1565 O O . GLN A 1 196 ? 12.272 -0.431 -11.964 1.00 95.62 196 GLN A O 1
ATOM 1570 N N . TRP A 1 197 ? 12.628 -0.753 -9.770 1.00 97.62 197 TRP A N 1
ATOM 1571 C CA . TRP A 1 197 ? 12.058 -2.100 -9.764 1.00 97.62 197 TRP A CA 1
ATOM 1572 C C . TRP A 1 197 ? 10.566 -2.093 -10.104 1.00 97.62 197 TRP A C 1
ATOM 1574 O O . TRP A 1 197 ? 10.120 -2.899 -10.923 1.00 97.62 197 TRP A O 1
ATOM 1584 N N . CYS A 1 198 ? 9.800 -1.145 -9.557 1.00 97.25 198 CYS A N 1
ATOM 1585 C CA . CYS A 1 198 ? 8.379 -1.003 -9.873 1.00 97.25 198 CYS A CA 1
ATOM 1586 C C . CYS A 1 198 ? 8.138 -0.699 -11.360 1.00 97.25 198 CYS A C 1
ATOM 1588 O O . CYS A 1 198 ? 7.220 -1.259 -11.957 1.00 97.25 198 CYS A O 1
ATOM 1590 N N . LEU A 1 199 ? 8.967 0.142 -11.987 1.00 96.31 199 LEU A N 1
ATOM 1591 C CA . LEU A 1 199 ? 8.871 0.438 -13.421 1.00 96.31 199 LEU A CA 1
ATOM 1592 C C . LEU A 1 199 ? 9.138 -0.797 -14.288 1.00 96.31 199 LEU A C 1
ATOM 1594 O O . LEU A 1 199 ? 8.391 -1.059 -15.229 1.00 96.31 199 LEU A O 1
ATOM 1598 N N . LEU A 1 200 ? 10.163 -1.581 -13.953 1.00 96.12 200 LEU A N 1
ATOM 1599 C CA . LEU A 1 200 ? 10.484 -2.816 -14.674 1.00 96.12 200 LEU A CA 1
ATOM 1600 C C . LEU A 1 200 ? 9.369 -3.859 -14.550 1.00 96.12 200 LEU A C 1
ATOM 1602 O O . LEU A 1 200 ? 9.056 -4.544 -15.525 1.00 96.12 200 LEU A O 1
ATOM 1606 N N . ILE A 1 201 ? 8.747 -3.969 -13.375 1.00 97.44 201 ILE A N 1
ATOM 1607 C CA . ILE A 1 201 ? 7.591 -4.846 -13.165 1.00 97.44 201 ILE A CA 1
ATOM 1608 C C . ILE A 1 201 ? 6.361 -4.321 -13.921 1.00 97.44 201 ILE A C 1
ATOM 1610 O O . ILE A 1 201 ? 5.644 -5.104 -14.542 1.00 97.44 201 ILE A O 1
ATOM 1614 N N . ASN A 1 202 ? 6.139 -3.006 -13.954 1.00 96.81 202 ASN A N 1
ATOM 1615 C CA . ASN A 1 202 ? 5.042 -2.413 -14.720 1.00 96.81 202 ASN A CA 1
ATOM 1616 C C . ASN A 1 202 ? 5.121 -2.743 -16.210 1.00 96.81 202 ASN A C 1
ATOM 1618 O O . ASN A 1 202 ? 4.099 -3.080 -16.804 1.00 96.81 202 ASN A O 1
ATOM 1622 N N . GLU A 1 203 ? 6.311 -2.726 -16.811 1.00 95.06 203 GLU A N 1
ATOM 1623 C CA . GLU A 1 203 ? 6.474 -3.147 -18.208 1.00 95.06 203 GLU A CA 1
ATOM 1624 C C . GLU A 1 203 ? 6.133 -4.635 -18.415 1.00 95.06 203 GLU A C 1
ATOM 1626 O O . GLU A 1 203 ? 5.557 -4.997 -19.443 1.00 95.06 203 GLU A O 1
ATOM 1631 N N . GLN A 1 204 ? 6.397 -5.495 -17.423 1.00 94.94 204 GLN A N 1
ATOM 1632 C CA . GLN A 1 204 ? 6.004 -6.912 -17.457 1.00 94.94 204 GLN A CA 1
ATOM 1633 C C . GLN A 1 204 ? 4.484 -7.097 -17.341 1.00 94.94 204 GLN A C 1
ATOM 1635 O O . GLN A 1 204 ? 3.920 -7.991 -17.974 1.00 94.94 204 GLN A O 1
ATOM 1640 N N . TRP A 1 205 ? 3.809 -6.273 -16.535 1.00 96.50 205 TRP A N 1
ATOM 1641 C CA . TRP A 1 205 ? 2.381 -6.423 -16.221 1.00 96.50 205 TRP A CA 1
ATOM 1642 C C . TRP A 1 205 ? 1.441 -5.626 -17.117 1.00 96.50 205 TRP A C 1
ATOM 1644 O O . TRP A 1 205 ? 0.253 -5.945 -17.187 1.00 96.50 205 TRP A O 1
ATOM 1654 N N . LYS A 1 206 ? 1.955 -4.658 -17.876 1.00 93.88 206 LYS A N 1
ATOM 1655 C CA . LYS A 1 206 ? 1.192 -3.898 -18.870 1.00 93.88 206 LYS A CA 1
ATOM 1656 C C . LYS A 1 206 ? 0.339 -4.773 -19.805 1.00 93.88 206 LYS A C 1
ATOM 1658 O O . LYS A 1 206 ? -0.853 -4.485 -19.917 1.00 93.88 206 LYS A O 1
ATOM 1663 N N . PRO A 1 207 ? 0.854 -5.849 -20.441 1.00 94.50 207 PRO A N 1
ATOM 1664 C CA . PRO A 1 207 ? 0.024 -6.731 -21.271 1.00 94.50 207 PRO A CA 1
ATOM 1665 C C . PRO A 1 207 ? -0.995 -7.560 -20.473 1.00 94.50 207 PRO A C 1
ATOM 1667 O O . PRO A 1 207 ? -1.950 -8.064 -21.057 1.00 94.50 207 PRO A O 1
ATOM 1670 N N . LEU A 1 208 ? -0.813 -7.701 -19.156 1.00 95.25 208 LEU A N 1
ATOM 1671 C CA . LEU A 1 208 ? -1.739 -8.395 -18.255 1.00 95.25 208 LEU A CA 1
ATOM 1672 C C . LEU A 1 208 ? -2.842 -7.468 -17.722 1.00 95.25 208 LEU A C 1
ATOM 1674 O O . LEU A 1 208 ? -3.742 -7.931 -17.027 1.00 95.25 208 LEU A O 1
ATOM 1678 N N . GLY A 1 209 ? -2.786 -6.170 -18.040 1.00 94.62 209 GLY A N 1
ATOM 1679 C CA . GLY A 1 209 ? -3.766 -5.187 -17.586 1.00 94.62 209 GLY A CA 1
ATOM 1680 C C . GLY A 1 209 ? -3.603 -4.786 -16.120 1.00 94.62 209 GLY A C 1
ATOM 1681 O O . GLY A 1 209 ? -4.567 -4.318 -15.521 1.00 94.62 209 GLY A O 1
ATOM 1682 N N . PHE A 1 210 ? -2.411 -4.943 -15.538 1.00 95.50 210 PHE A N 1
ATOM 1683 C CA . PHE A 1 210 ? -2.107 -4.530 -14.165 1.00 95.50 210 PHE A CA 1
ATOM 1684 C C . PHE A 1 210 ? -0.902 -3.599 -14.116 1.00 95.50 210 PHE A C 1
ATOM 1686 O O . PHE A 1 210 ? -0.024 -3.639 -14.975 1.00 95.50 210 PHE A O 1
ATOM 1693 N N . GLN A 1 211 ? -0.866 -2.766 -13.083 1.00 96.31 211 GLN A N 1
ATOM 1694 C CA . GLN A 1 211 ? 0.266 -1.905 -12.781 1.00 96.31 211 GLN A CA 1
ATOM 1695 C C . GLN A 1 211 ? 0.416 -1.717 -11.274 1.00 96.31 211 GLN A C 1
ATOM 1697 O O . GLN A 1 211 ? -0.555 -1.709 -10.515 1.00 96.31 211 GLN A O 1
ATOM 1702 N N . ILE A 1 212 ? 1.652 -1.506 -10.866 1.00 97.12 212 ILE A N 1
ATOM 1703 C CA . ILE A 1 212 ? 2.045 -0.922 -9.601 1.00 97.12 212 ILE A CA 1
ATOM 1704 C C . ILE A 1 212 ? 1.780 0.583 -9.646 1.00 97.12 212 ILE A C 1
ATOM 1706 O O . ILE A 1 212 ? 2.151 1.266 -10.607 1.00 97.12 212 ILE A O 1
ATOM 1710 N N . MET A 1 213 ? 1.178 1.094 -8.577 1.00 95.81 213 MET A N 1
ATOM 1711 C CA . MET A 1 213 ? 1.056 2.518 -8.295 1.00 95.81 213 MET A CA 1
ATOM 1712 C C . MET A 1 213 ? 1.603 2.838 -6.907 1.00 95.81 213 MET A C 1
ATOM 1714 O O . MET A 1 213 ? 1.461 2.039 -5.977 1.00 95.81 213 MET A O 1
ATOM 1718 N N . PHE A 1 214 ? 2.167 4.034 -6.762 1.00 95.81 214 PHE A N 1
ATOM 1719 C CA . PHE A 1 214 ? 2.462 4.603 -5.454 1.00 95.81 214 PHE A CA 1
ATOM 1720 C C . PHE A 1 214 ? 1.240 5.318 -4.888 1.00 95.81 214 PHE A C 1
ATOM 1722 O O . PHE A 1 214 ? 0.481 5.957 -5.616 1.00 95.81 214 PHE A O 1
ATOM 1729 N N . ILE A 1 215 ? 1.047 5.217 -3.582 1.00 94.75 215 ILE A N 1
ATOM 1730 C CA . ILE A 1 215 ? 0.061 5.978 -2.830 1.00 94.75 215 ILE A CA 1
ATOM 1731 C C . ILE A 1 215 ? 0.812 7.147 -2.204 1.00 94.75 215 ILE A C 1
ATOM 1733 O O . ILE A 1 215 ? 1.672 6.951 -1.350 1.00 94.75 215 ILE A O 1
ATOM 1737 N N . ASP A 1 216 ? 0.494 8.359 -2.643 1.00 90.44 216 ASP A N 1
ATOM 1738 C CA . ASP A 1 216 ? 1.097 9.563 -2.083 1.00 90.44 216 ASP A CA 1
ATOM 1739 C C . ASP A 1 216 ? 0.420 9.881 -0.745 1.00 90.44 216 ASP A C 1
ATOM 1741 O O . ASP A 1 216 ? -0.717 10.373 -0.678 1.00 90.44 216 ASP A O 1
ATOM 1745 N N . ALA A 1 217 ? 1.120 9.485 0.317 1.00 84.25 217 ALA A N 1
ATOM 1746 C CA . ALA A 1 217 ? 0.726 9.652 1.704 1.00 84.25 217 ALA A CA 1
ATOM 1747 C C . ALA A 1 217 ? 1.403 10.854 2.383 1.00 84.25 217 ALA A C 1
ATOM 1749 O O . ALA A 1 217 ? 1.205 11.021 3.583 1.00 84.25 217 ALA A O 1
ATOM 1750 N N . ASP A 1 218 ? 2.162 11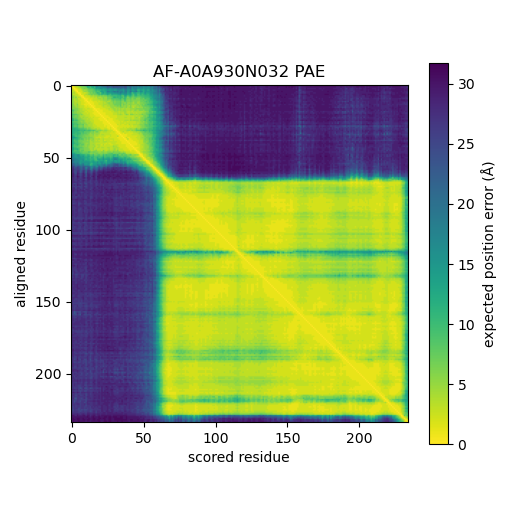.677 1.643 1.00 81.25 218 ASP A N 1
ATOM 1751 C CA . ASP A 1 218 ? 3.034 12.720 2.210 1.00 81.25 218 ASP A CA 1
ATOM 1752 C C . ASP A 1 218 ? 3.997 12.143 3.271 1.00 81.25 218 ASP A C 1
ATOM 1754 O O . ASP A 1 218 ? 4.141 12.651 4.381 1.00 81.25 218 ASP A O 1
ATOM 1758 N N . SER A 1 219 ? 4.598 11.000 2.930 1.00 78.56 219 SER A N 1
ATOM 1759 C CA . SER A 1 219 ? 5.532 10.236 3.760 1.00 78.56 219 SER A CA 1
ATOM 1760 C C . SER A 1 219 ? 6.835 10.022 2.993 1.00 78.56 219 SER A C 1
ATOM 1762 O O . SER A 1 219 ? 6.864 10.046 1.762 1.00 78.56 219 SER A O 1
ATOM 1764 N N . ASP A 1 220 ? 7.922 9.833 3.731 1.00 77.94 220 ASP A N 1
ATOM 1765 C CA . ASP A 1 220 ? 9.227 9.419 3.222 1.00 77.94 220 ASP A CA 1
ATOM 1766 C C . ASP A 1 220 ? 9.291 7.932 2.823 1.00 77.94 220 ASP A C 1
ATOM 1768 O O . ASP A 1 220 ? 10.273 7.501 2.217 1.00 77.94 220 ASP A O 1
ATOM 1772 N N . GLU A 1 221 ? 8.236 7.167 3.108 1.00 87.31 221 GLU A N 1
ATOM 1773 C CA . GLU A 1 221 ? 8.068 5.778 2.694 1.00 87.31 221 GLU A CA 1
ATOM 1774 C C . GLU A 1 221 ? 7.316 5.657 1.361 1.00 87.31 221 GLU A C 1
ATOM 1776 O O . GLU A 1 221 ? 6.395 6.418 1.043 1.00 87.31 221 GLU A O 1
ATOM 1781 N N . TYR A 1 222 ? 7.645 4.617 0.596 1.00 92.31 222 TYR A N 1
ATOM 1782 C CA . TYR A 1 222 ? 6.876 4.236 -0.582 1.00 92.31 222 TYR A CA 1
ATOM 1783 C C . TYR A 1 222 ? 5.722 3.324 -0.185 1.00 92.31 222 TYR A C 1
ATOM 1785 O O . TYR A 1 222 ? 5.925 2.184 0.228 1.00 92.31 222 TYR A O 1
ATOM 1793 N N . TRP A 1 223 ? 4.497 3.786 -0.411 1.00 95.62 223 TRP A N 1
ATOM 1794 C CA . TRP A 1 223 ? 3.301 2.962 -0.278 1.00 95.62 223 TRP A CA 1
ATOM 1795 C C . TRP A 1 223 ? 2.909 2.403 -1.637 1.00 95.62 223 TRP A C 1
ATOM 1797 O O . TRP A 1 223 ? 2.520 3.141 -2.536 1.00 95.62 223 TRP A O 1
ATOM 1807 N N . VAL A 1 224 ? 3.015 1.094 -1.803 1.00 97.25 224 VAL A N 1
ATOM 1808 C CA . VAL A 1 224 ? 2.910 0.413 -3.094 1.00 97.25 224 VAL A CA 1
ATOM 1809 C C . VAL A 1 224 ? 1.642 -0.423 -3.146 1.00 97.25 224 VAL A C 1
ATOM 1811 O O . VAL A 1 224 ? 1.411 -1.267 -2.280 1.00 97.25 224 VAL A O 1
ATOM 1814 N N . ALA A 1 225 ? 0.840 -0.232 -4.191 1.00 97.25 225 ALA A N 1
ATOM 1815 C CA . ALA A 1 225 ? -0.346 -1.032 -4.478 1.00 97.25 225 ALA A CA 1
ATOM 1816 C C . ALA A 1 225 ? -0.312 -1.577 -5.907 1.00 97.25 225 ALA A C 1
ATOM 1818 O O . ALA A 1 225 ? 0.214 -0.934 -6.813 1.00 97.25 225 ALA A O 1
ATOM 1819 N N . ILE A 1 226 ? -0.940 -2.733 -6.122 1.00 96.62 226 ILE A N 1
ATOM 1820 C CA . ILE A 1 226 ? -1.151 -3.304 -7.457 1.00 96.62 226 ILE A CA 1
ATOM 1821 C C . ILE A 1 226 ? -2.612 -3.091 -7.829 1.00 96.62 226 ILE A C 1
ATOM 1823 O O . ILE A 1 226 ? -3.505 -3.554 -7.119 1.00 96.62 226 ILE A O 1
ATOM 1827 N N . VAL A 1 227 ? -2.858 -2.416 -8.947 1.00 94.62 227 VAL A N 1
ATOM 1828 C CA . VAL A 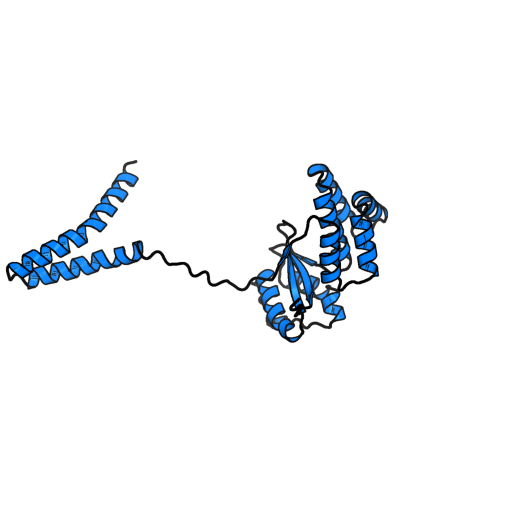1 227 ? -4.207 -2.097 -9.419 1.00 94.62 227 VAL A CA 1
ATOM 1829 C C . VAL A 1 227 ? -4.391 -2.498 -10.881 1.00 94.62 227 VAL A C 1
ATOM 1831 O O . VAL A 1 227 ? -3.424 -2.492 -11.651 1.00 94.62 227 VAL A O 1
ATOM 1834 N N . PRO A 1 228 ? -5.630 -2.792 -11.307 1.00 92.44 228 PRO A N 1
ATOM 1835 C CA . PRO A 1 228 ? -5.946 -2.894 -12.722 1.00 92.44 228 PRO A CA 1
ATOM 1836 C C . PRO A 1 228 ? -5.605 -1.589 -13.457 1.00 92.44 228 PRO A C 1
ATOM 1838 O O . PRO A 1 228 ? -5.858 -0.482 -12.960 1.00 92.44 228 PRO A O 1
ATOM 1841 N N . ILE A 1 229 ? -5.057 -1.710 -14.663 1.00 90.88 229 ILE A N 1
ATOM 1842 C CA . ILE A 1 229 ? -4.970 -0.610 -15.620 1.00 90.88 229 ILE A CA 1
ATOM 1843 C C . ILE A 1 229 ? -6.395 -0.370 -16.110 1.00 90.88 229 ILE A C 1
ATOM 1845 O O . ILE A 1 229 ? -6.923 -1.110 -16.934 1.00 90.88 229 ILE A O 1
ATOM 1849 N N . THR A 1 230 ? -7.043 0.652 -15.565 1.00 77.25 230 THR A N 1
ATOM 1850 C CA . THR A 1 230 ? -8.353 1.095 -16.038 1.00 77.25 230 THR A CA 1
ATOM 1851 C C . THR A 1 230 ? -8.199 1.640 -17.456 1.00 77.25 230 THR A C 1
ATOM 1853 O O . THR A 1 230 ? -7.556 2.671 -17.649 1.00 77.25 230 THR A O 1
ATOM 1856 N N . THR A 1 231 ? -8.780 0.956 -18.442 1.00 51.00 231 THR A N 1
ATOM 1857 C CA . THR A 1 231 ? -8.928 1.449 -19.823 1.00 51.00 231 THR A CA 1
ATOM 1858 C C . THR A 1 231 ? -10.180 2.304 -20.011 1.00 51.00 231 THR A C 1
ATOM 1860 O O . THR A 1 231 ? -10.544 2.600 -21.146 1.00 51.00 231 THR A O 1
ATOM 1863 N N . ASP A 1 232 ? -10.849 2.686 -18.923 1.00 40.03 232 ASP A N 1
ATOM 1864 C CA . ASP A 1 232 ? -12.101 3.431 -18.979 1.00 40.03 232 ASP A CA 1
ATOM 1865 C C . ASP A 1 232 ? -11.842 4.857 -19.485 1.00 40.03 232 ASP A C 1
ATOM 1867 O O . ASP A 1 232 ? -11.448 5.762 -18.748 1.00 40.03 232 ASP A O 1
ATOM 1871 N N . ILE A 1 233 ? -12.041 5.018 -20.794 1.00 35.22 233 ILE A N 1
ATOM 1872 C CA . ILE A 1 233 ? -12.619 6.223 -21.379 1.00 35.22 233 ILE A CA 1
ATOM 1873 C C . ILE A 1 233 ? -13.982 6.365 -20.687 1.00 35.22 233 ILE A C 1
ATOM 1875 O O . ILE A 1 233 ? -14.814 5.470 -20.837 1.00 35.22 233 ILE A O 1
ATOM 1879 N N . GLU A 1 234 ? -14.140 7.411 -19.870 1.00 32.41 234 GLU A N 1
ATOM 1880 C CA . GLU A 1 234 ? -15.424 7.793 -19.250 1.00 32.41 234 GLU A CA 1
ATOM 1881 C C . GLU A 1 234 ? -16.607 7.724 -20.228 1.00 32.41 234 GLU A C 1
ATOM 1883 O O . GLU A 1 234 ? -16.448 8.153 -21.398 1.00 32.41 234 GLU A O 1
#

Sequence (234 aa):
MKEKLYNGCINLVIILLPFAMVWGTVTLFKNDEYIKGGLCVLGALLFGLPIIGLFSKSKDIKKENPSVPQIPLPTTKKELIKVAKRITCNDKDIMNVVLQGLESPKDFCQMEIKAASEKKYDYQQLLDWYEEEKSITNLKKMVMLYAIGNSNYVAGFDWKDDLETFLWKMKELRCLKQHNLPINDSSLTSDGDISQWCLLINEQWKPLGFQIMFIDADSDEYWVAIVPITTDIE

Organism: NCBI:txid596085

Mean predicted aligned error: 13.55 Å

Solvent-accessible surface area (backbone atoms only — not comparable to full-atom values): 13157 Å² total; per-residue (Å²): 112,67,65,64,53,51,55,51,52,52,53,52,48,57,65,48,49,29,59,54,28,51,52,50,21,58,56,27,51,75,67,73,37,53,72,63,19,52,54,28,50,53,49,23,50,70,57,39,57,66,52,56,62,73,69,56,70,73,79,77,72,74,75,78,69,91,67,66,49,74,46,74,68,54,78,47,73,73,54,38,51,53,53,50,32,53,47,50,73,57,40,65,71,59,48,51,54,35,52,50,22,59,72,42,40,68,61,39,33,54,47,46,39,70,69,63,42,98,56,23,65,62,37,47,52,54,50,54,52,34,72,73,69,67,41,67,56,59,44,31,46,48,43,39,51,49,54,42,28,79,64,25,40,33,43,83,36,59,81,80,56,48,57,67,59,49,51,53,52,56,67,58,23,43,57,40,64,76,66,67,59,84,78,68,66,88,79,53,59,78,88,58,46,70,61,58,49,46,46,59,49,26,67,68,27,49,90,75,41,31,35,56,31,35,45,48,74,91,59,88,50,48,32,40,31,52,31,70,58,80,81,74,77,128

Secondary structure (DSSP, 8-state):
-HHHHHHHHHHHHHHHHHHHHHHHHHHHHHTT-HHHHHHHHHHHHHHHHHHHHHH--------------EEE--SSHHHHHHHHHHHTTT-HHHHHHHHHHHHSHHHHHHHHHHTT-TTHHHHHHHHHHHHHH--HHHHHHHHHHHHHHTTTSEEEE-TT--HHHHHHHHHH-HHHHHHT----GGGS-TT--HHHHHHHHHHHHGGGTEEEEEEE-SSSSEEEEEEE------

InterPro domains:
  IPR046582 Domain of unknown function DUF6630 [PF20335] (100-230)